Protein AF-A0A7J7PU98-F1 (afdb_monomer_lite)

Structure (mmCIF, N/CA/C/O backbone):
data_AF-A0A7J7PU98-F1
#
_entry.id   AF-A0A7J7PU98-F1
#
loop_
_atom_site.group_PDB
_atom_site.id
_atom_site.type_symbol
_atom_site.label_atom_id
_atom_site.label_alt_id
_atom_site.label_comp_id
_atom_site.label_asym_id
_atom_site.label_entity_id
_atom_site.label_seq_id
_atom_site.pdbx_PDB_ins_code
_atom_site.Cartn_x
_atom_site.Cartn_y
_atom_site.Cartn_z
_atom_site.occupancy
_atom_site.B_iso_or_equiv
_atom_site.auth_seq_id
_atom_site.auth_comp_id
_atom_site.auth_asym_id
_atom_site.auth_atom_id
_atom_site.pdbx_PDB_model_num
ATOM 1 N N . MET A 1 1 ? 13.826 46.642 -22.250 1.00 37.19 1 MET A N 1
ATOM 2 C CA . MET A 1 1 ? 13.255 46.535 -23.612 1.00 37.19 1 MET A CA 1
ATOM 3 C C . MET A 1 1 ? 12.948 47.940 -24.100 1.00 37.19 1 MET A C 1
ATOM 5 O O . MET A 1 1 ? 12.421 48.704 -23.299 1.00 37.19 1 MET A O 1
ATOM 9 N N . ARG A 1 2 ? 13.332 48.300 -25.335 1.00 39.41 2 ARG A N 1
ATOM 10 C CA . ARG A 1 2 ? 13.014 49.615 -25.910 1.00 39.41 2 ARG A CA 1
ATOM 11 C C . ARG A 1 2 ? 11.715 49.537 -26.705 1.00 39.41 2 ARG A C 1
ATOM 13 O O . ARG A 1 2 ? 11.635 48.722 -27.614 1.00 39.41 2 ARG A O 1
ATOM 20 N N . PHE A 1 3 ? 10.714 50.335 -26.338 1.00 51.19 3 PHE A N 1
ATOM 21 C CA . PHE A 1 3 ? 9.372 50.291 -26.934 1.00 51.19 3 PHE A CA 1
ATOM 22 C C . PHE A 1 3 ? 9.092 51.562 -27.741 1.00 51.19 3 PHE A C 1
ATOM 24 O O . PHE A 1 3 ? 9.290 52.656 -27.219 1.00 51.19 3 PHE A O 1
ATOM 31 N N . ALA A 1 4 ? 8.609 51.417 -28.979 1.00 52.16 4 ALA A N 1
ATOM 32 C CA . ALA A 1 4 ? 8.216 52.553 -29.821 1.00 52.16 4 ALA A CA 1
ATOM 33 C C . ALA A 1 4 ? 6.790 53.063 -29.531 1.00 52.16 4 ALA A C 1
ATOM 35 O O . ALA A 1 4 ? 6.499 54.252 -29.656 1.00 52.16 4 ALA A O 1
ATOM 36 N N . ALA A 1 5 ? 5.914 52.184 -29.038 1.00 56.97 5 ALA A N 1
ATOM 37 C CA . ALA A 1 5 ? 4.554 52.503 -28.613 1.00 56.97 5 ALA A CA 1
ATOM 38 C C . ALA A 1 5 ? 4.170 51.679 -27.372 1.00 56.97 5 ALA A C 1
ATOM 40 O O . ALA A 1 5 ? 4.697 50.586 -27.154 1.00 56.97 5 ALA A O 1
ATOM 41 N N . VAL A 1 6 ? 3.263 52.205 -26.542 1.00 58.75 6 VAL A N 1
ATOM 42 C CA . VAL A 1 6 ? 2.812 51.551 -25.301 1.00 58.75 6 VAL A CA 1
ATOM 43 C C . VAL A 1 6 ? 1.396 51.004 -25.489 1.00 58.75 6 VAL A C 1
ATOM 45 O O . VAL A 1 6 ? 0.488 51.746 -25.866 1.00 58.75 6 VAL A O 1
ATOM 48 N N . CYS A 1 7 ? 1.212 49.708 -25.220 1.00 60.56 7 CYS A N 1
ATOM 49 C CA . CYS A 1 7 ? -0.079 49.026 -25.334 1.00 60.56 7 CYS A CA 1
ATOM 50 C C . CYS A 1 7 ? -1.066 49.497 -24.250 1.00 60.56 7 CYS A C 1
ATOM 52 O O . CYS A 1 7 ? -0.700 49.606 -23.075 1.00 60.56 7 CYS A O 1
ATOM 54 N N . GLY A 1 8 ? -2.324 49.743 -24.634 1.00 62.56 8 GLY A N 1
ATOM 55 C CA . GLY A 1 8 ? -3.370 50.236 -23.730 1.00 62.56 8 GLY A CA 1
ATOM 56 C C . GLY A 1 8 ? -3.691 49.301 -22.553 1.00 62.56 8 GLY A C 1
ATOM 57 O O . GLY A 1 8 ? -4.068 49.771 -21.479 1.00 62.56 8 GLY A O 1
ATOM 58 N N . GLU A 1 9 ? -3.476 47.990 -22.704 1.00 64.25 9 GLU A N 1
ATOM 59 C CA . GLU A 1 9 ? -3.773 46.987 -21.667 1.00 64.25 9 GLU A CA 1
ATOM 60 C C . GLU A 1 9 ? -2.882 47.108 -20.423 1.00 64.25 9 GLU A C 1
ATOM 62 O O . GLU A 1 9 ? -3.306 46.767 -19.315 1.00 64.25 9 GLU A O 1
ATOM 67 N N . LEU A 1 10 ? -1.683 47.688 -20.562 1.00 61.16 10 LEU A N 1
ATOM 68 C CA . LEU A 1 10 ? -0.769 47.929 -19.439 1.00 61.16 10 LEU A CA 1
ATOM 69 C C . LEU A 1 10 ? -1.397 48.838 -18.368 1.00 61.16 10 LEU A C 1
ATOM 71 O O . LEU A 1 10 ? -1.080 48.740 -17.182 1.00 61.16 10 LEU A O 1
ATOM 75 N N . ALA A 1 11 ? -2.313 49.716 -18.784 1.00 60.53 11 ALA A N 1
ATOM 76 C CA . ALA A 1 11 ? -3.012 50.650 -17.914 1.00 60.53 11 ALA A CA 1
ATOM 77 C C . ALA A 1 11 ? -4.170 50.011 -17.119 1.00 60.53 11 ALA A C 1
ATOM 79 O O . ALA A 1 11 ? -4.763 50.665 -16.253 1.00 60.53 11 ALA A O 1
ATOM 80 N N . SER A 1 12 ? -4.495 48.751 -17.408 1.00 61.53 12 SER A N 1
ATOM 81 C CA . SER A 1 12 ? -5.555 47.970 -16.760 1.00 61.53 12 SER A CA 1
ATOM 82 C C . SER A 1 12 ? -5.004 46.950 -15.754 1.00 61.53 12 SER A C 1
ATOM 84 O O . SER A 1 12 ? -5.772 46.214 -15.138 1.00 61.53 12 SER A O 1
ATOM 86 N N . ALA A 1 13 ? -3.683 46.918 -15.546 1.00 59.12 13 ALA A N 1
AT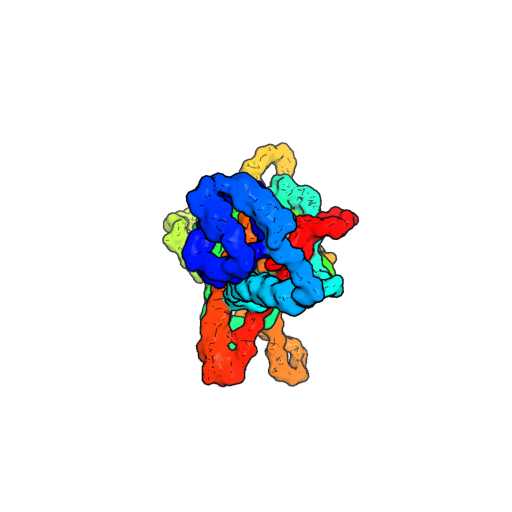OM 87 C CA . ALA A 1 13 ? -3.034 45.995 -14.622 1.00 59.12 13 ALA A CA 1
ATOM 88 C C . ALA A 1 13 ? -3.374 46.326 -13.146 1.00 59.12 13 ALA A C 1
ATOM 90 O O . ALA A 1 13 ? -3.059 47.420 -12.668 1.00 59.12 13 ALA A O 1
ATOM 91 N N . PRO A 1 14 ? -3.951 45.385 -12.371 1.00 50.66 14 PRO A N 1
ATOM 92 C CA . PRO A 1 14 ? -4.581 45.683 -11.079 1.00 50.66 14 PRO A CA 1
ATOM 93 C C . PRO A 1 14 ? -3.619 46.014 -9.920 1.00 50.66 14 PRO A C 1
ATOM 95 O O . PRO A 1 14 ? -4.082 46.372 -8.839 1.00 50.66 14 PRO A O 1
ATOM 98 N N . LYS A 1 15 ? -2.291 45.891 -10.089 1.00 57.97 15 LYS A N 1
ATOM 99 C CA . LYS A 1 15 ? -1.293 46.070 -9.004 1.00 57.97 15 LYS A CA 1
ATOM 100 C C . LYS A 1 15 ? -0.024 46.840 -9.418 1.00 57.97 15 LYS A C 1
ATOM 102 O O . LYS A 1 15 ? 1.032 46.655 -8.814 1.00 57.97 15 LYS A O 1
ATOM 107 N N . LEU A 1 16 ? -0.098 47.690 -10.445 1.00 53.53 16 LEU A N 1
ATOM 108 C CA . LEU A 1 16 ? 1.069 48.402 -10.982 1.00 53.53 16 LEU A CA 1
ATOM 109 C C . LEU A 1 16 ? 1.528 49.543 -10.043 1.00 53.53 16 LEU A C 1
ATOM 111 O O . LEU A 1 16 ? 0.803 50.515 -9.848 1.00 53.53 16 LEU A O 1
ATOM 115 N N . LYS A 1 17 ? 2.729 49.425 -9.452 1.00 56.66 17 LYS A N 1
ATOM 116 C CA . LYS A 1 17 ? 3.266 50.380 -8.451 1.00 56.66 17 LYS A CA 1
ATOM 117 C C . LYS A 1 17 ? 4.254 51.407 -9.016 1.00 56.66 17 LYS A C 1
ATOM 119 O O . LYS A 1 17 ? 4.365 52.502 -8.475 1.00 56.66 17 LYS A O 1
ATOM 124 N N . SER A 1 18 ? 4.960 51.075 -10.091 1.00 59.19 18 SER A N 1
ATOM 125 C CA . SER A 1 18 ? 5.879 51.966 -10.805 1.00 59.19 18 SER A CA 1
ATOM 126 C C . SER A 1 18 ? 5.974 51.530 -12.267 1.00 59.19 18 SER A C 1
ATOM 128 O O . SER A 1 18 ? 5.696 50.377 -12.596 1.00 59.19 18 SER A O 1
ATOM 130 N N . LEU A 1 19 ? 6.315 52.463 -13.156 1.00 64.31 19 LEU A N 1
ATOM 131 C CA . LEU A 1 19 ? 6.405 52.219 -14.592 1.00 64.31 19 LEU A CA 1
ATOM 132 C C . LEU A 1 19 ? 7.554 53.061 -15.158 1.00 64.31 19 LEU A C 1
ATOM 134 O O . LEU A 1 19 ? 7.459 54.284 -15.194 1.00 64.31 19 LEU A O 1
ATOM 138 N N . GLN A 1 20 ? 8.654 52.412 -15.546 1.00 63.22 20 GLN A N 1
ATOM 139 C CA . GLN A 1 20 ? 9.860 53.071 -16.056 1.00 63.22 20 GLN A CA 1
ATOM 140 C C . GLN A 1 20 ? 9.916 52.939 -17.575 1.00 63.22 20 GLN A C 1
ATOM 142 O O . GLN A 1 20 ? 10.148 51.860 -18.113 1.00 63.22 20 GLN A O 1
ATOM 147 N N . LEU A 1 21 ? 9.670 54.051 -18.258 1.00 65.94 21 LEU A N 1
ATOM 148 C CA . LEU A 1 21 ? 9.584 54.111 -19.718 1.00 65.94 21 LEU A CA 1
ATOM 149 C C . LEU A 1 21 ? 10.553 55.140 -20.322 1.00 65.94 21 LEU A C 1
ATOM 151 O O . LEU A 1 21 ? 10.534 55.361 -21.531 1.00 65.94 21 LEU A O 1
ATOM 155 N N . GLU A 1 22 ? 11.388 55.764 -19.492 1.00 61.31 22 GLU A N 1
ATOM 156 C CA . GLU A 1 22 ? 12.388 56.751 -19.897 1.00 61.31 22 GLU A CA 1
ATOM 157 C C . GLU A 1 22 ? 13.475 56.121 -20.785 1.00 61.31 22 GLU A C 1
ATOM 159 O O . GLU A 1 22 ? 13.852 54.964 -20.607 1.00 61.31 22 GLU A O 1
ATOM 164 N N . GLY A 1 23 ? 13.976 56.880 -21.766 1.00 57.62 23 GLY A N 1
ATOM 165 C CA . GLY A 1 23 ? 15.007 56.411 -22.704 1.00 57.62 23 GLY A CA 1
ATOM 166 C C . GLY A 1 23 ? 14.493 55.569 -23.882 1.00 57.62 23 GLY A C 1
ATOM 167 O O . GLY A 1 23 ? 15.301 55.021 -24.633 1.00 57.62 23 GLY A O 1
ATOM 168 N N . ASN A 1 24 ? 13.171 55.478 -24.064 1.00 62.62 24 ASN A N 1
ATOM 169 C CA . ASN A 1 24 ? 12.542 54.777 -25.184 1.00 62.62 24 ASN A CA 1
ATOM 170 C C . ASN A 1 24 ? 12.153 55.741 -26.326 1.00 62.62 24 ASN A C 1
ATOM 172 O O . ASN A 1 24 ? 11.656 56.837 -26.048 1.00 62.62 24 ASN A O 1
ATOM 176 N N . PRO A 1 25 ? 12.368 55.363 -27.601 1.00 57.34 25 PRO A N 1
ATOM 177 C CA . PRO A 1 25 ? 12.042 56.205 -28.749 1.00 57.34 25 PRO A CA 1
ATOM 178 C C . PRO A 1 25 ? 10.551 56.088 -29.092 1.00 57.34 25 PRO A C 1
ATOM 180 O O . PRO A 1 25 ? 10.172 55.203 -29.846 1.00 57.34 25 PRO A O 1
ATOM 183 N N . PHE A 1 26 ? 9.703 56.946 -28.521 1.00 70.19 26 PHE A N 1
ATOM 184 C CA . PHE A 1 26 ? 8.256 56.897 -28.762 1.00 70.19 26 PHE A CA 1
ATOM 185 C C . PHE A 1 26 ? 7.836 57.584 -30.063 1.00 70.19 26 PHE A C 1
ATOM 187 O O . PHE A 1 26 ? 8.257 58.712 -30.327 1.00 70.19 26 PHE A O 1
ATOM 194 N N . ASP A 1 27 ? 6.912 56.959 -30.794 1.00 65.75 27 ASP A N 1
ATOM 195 C CA . ASP A 1 27 ? 6.248 57.578 -31.950 1.00 65.75 27 ASP A CA 1
ATOM 196 C C . ASP A 1 27 ? 5.324 58.733 -31.517 1.00 65.75 27 ASP A C 1
ATOM 198 O O . ASP A 1 27 ? 5.193 59.752 -32.205 1.00 65.75 27 ASP A O 1
ATOM 202 N N . ASP A 1 28 ? 4.730 58.623 -30.319 1.00 73.00 28 ASP A N 1
ATOM 203 C CA . ASP A 1 28 ? 4.015 59.726 -29.674 1.00 73.00 28 ASP A CA 1
ATOM 204 C C . ASP A 1 28 ? 5.008 60.767 -29.138 1.00 73.00 28 ASP A C 1
ATOM 206 O O . ASP A 1 28 ? 5.578 60.639 -28.050 1.00 73.00 28 ASP A O 1
ATOM 210 N N . LYS A 1 29 ? 5.146 61.864 -29.887 1.00 73.44 29 LYS A N 1
ATOM 211 C CA . LYS A 1 29 ? 6.016 63.005 -29.560 1.00 73.44 29 LYS A CA 1
ATOM 212 C C . LYS A 1 29 ? 5.725 63.646 -28.196 1.00 73.44 29 LYS A C 1
ATOM 214 O O . LYS A 1 29 ? 6.590 64.344 -27.667 1.00 73.44 29 LYS A O 1
ATOM 219 N N . LYS A 1 30 ? 4.532 63.456 -27.613 1.00 72.50 30 LYS A N 1
ATOM 220 C CA . LYS A 1 30 ? 4.175 64.001 -26.288 1.00 72.50 30 LYS A CA 1
ATOM 221 C C . LYS A 1 30 ? 4.581 63.079 -25.140 1.00 72.50 30 LYS A C 1
ATOM 223 O O . LYS A 1 30 ? 4.748 63.556 -24.017 1.00 72.50 30 LYS A O 1
ATOM 228 N N . MET A 1 31 ? 4.795 61.795 -25.406 1.00 72.38 31 MET A N 1
ATOM 229 C CA . MET A 1 31 ? 5.055 60.796 -24.375 1.00 72.38 31 MET A CA 1
ATOM 230 C C . MET A 1 31 ? 6.379 61.004 -23.609 1.00 72.38 31 MET A C 1
ATOM 232 O O . MET A 1 31 ? 6.363 60.930 -22.379 1.00 72.38 31 MET A O 1
ATOM 236 N N . PRO A 1 32 ? 7.502 61.401 -24.243 1.00 73.31 32 PRO A N 1
ATOM 237 C CA . PRO A 1 32 ? 8.725 61.753 -23.514 1.00 73.31 32 PRO A CA 1
ATOM 238 C C . PRO A 1 32 ? 8.527 62.900 -22.511 1.00 73.31 32 PRO A C 1
ATOM 240 O O . PRO A 1 32 ? 9.165 62.928 -21.459 1.00 73.31 32 PRO A O 1
ATOM 243 N N . LYS A 1 33 ? 7.618 63.840 -22.809 1.00 75.06 33 LYS A N 1
ATOM 244 C CA . LYS A 1 33 ? 7.309 64.976 -21.933 1.00 75.06 33 LYS A CA 1
ATOM 245 C C . LYS A 1 33 ? 6.463 64.547 -20.730 1.00 75.06 33 LYS A C 1
ATOM 247 O O . LYS A 1 33 ? 6.794 64.903 -19.605 1.00 75.06 33 LYS A O 1
ATOM 252 N N . VAL A 1 34 ? 5.447 63.710 -20.957 1.00 75.81 34 VAL A N 1
ATOM 253 C CA . VAL A 1 34 ? 4.592 63.136 -19.897 1.00 75.81 34 VAL A CA 1
ATOM 254 C C . VAL A 1 34 ? 5.399 62.244 -18.944 1.00 75.81 34 VAL A C 1
ATOM 256 O O . VAL A 1 34 ? 5.140 62.234 -17.741 1.00 75.81 34 VAL A O 1
ATOM 259 N N . LEU A 1 35 ? 6.411 61.536 -19.457 1.00 72.75 35 LEU A N 1
ATOM 260 C CA . LEU A 1 35 ? 7.333 60.743 -18.640 1.00 72.75 35 LEU A CA 1
ATOM 261 C C . LEU A 1 35 ? 8.251 61.611 -17.778 1.00 72.75 35 LEU A C 1
ATOM 263 O O . LEU A 1 35 ? 8.384 61.341 -16.589 1.00 72.75 35 LEU A O 1
ATOM 267 N N . LYS A 1 36 ? 8.802 62.696 -18.337 1.00 70.62 36 LYS A N 1
ATOM 268 C CA . LYS A 1 36 ? 9.673 63.631 -17.607 1.00 70.62 36 LYS A CA 1
ATOM 269 C C . LYS A 1 36 ? 8.950 64.373 -16.471 1.00 70.62 36 LYS A C 1
ATOM 271 O O . LYS A 1 36 ? 9.578 64.763 -15.494 1.00 70.62 36 LYS A O 1
ATOM 276 N N . GLU A 1 37 ? 7.634 64.558 -16.582 1.00 70.38 37 GLU A N 1
ATOM 277 C CA . GLU A 1 37 ? 6.785 65.167 -15.543 1.00 70.38 37 GLU A CA 1
ATOM 278 C C . GLU A 1 37 ? 6.373 64.172 -14.423 1.00 70.38 37 GLU A C 1
ATOM 280 O O . GLU A 1 37 ? 5.840 64.578 -13.387 1.00 70.38 37 GLU A O 1
ATOM 285 N N . GLY A 1 38 ? 6.662 62.872 -14.584 1.00 59.34 38 GLY A N 1
ATOM 286 C CA . GLY A 1 38 ? 6.949 61.933 -13.487 1.00 59.34 38 GLY A CA 1
ATOM 287 C C . GLY A 1 38 ? 5.799 61.398 -12.617 1.00 59.34 38 GLY A C 1
ATOM 288 O O . GLY A 1 38 ? 6.068 60.702 -11.638 1.00 59.34 38 GLY A O 1
ATOM 289 N N . ARG A 1 39 ? 4.515 61.658 -12.912 1.00 72.88 39 ARG A N 1
ATOM 290 C CA . ARG A 1 39 ? 3.391 61.134 -12.091 1.00 72.88 39 ARG A CA 1
ATOM 291 C C . ARG A 1 39 ? 2.667 59.956 -12.749 1.00 72.88 39 ARG A C 1
ATOM 293 O O . ARG A 1 39 ? 1.955 60.120 -13.737 1.00 72.88 39 ARG A O 1
ATOM 300 N N . LEU A 1 40 ? 2.751 58.779 -12.118 1.00 70.94 40 LEU A N 1
ATOM 301 C CA . LEU A 1 40 ? 2.213 57.497 -12.607 1.00 70.94 40 LEU A CA 1
ATOM 302 C C . LEU A 1 40 ? 0.732 57.547 -13.029 1.00 70.94 40 LEU A C 1
ATOM 304 O O . LEU A 1 40 ? 0.367 56.981 -14.055 1.00 70.94 40 LEU A O 1
ATOM 308 N N . LYS A 1 41 ? -0.126 58.265 -12.289 1.00 74.50 41 LYS A N 1
ATOM 309 C CA . LYS A 1 41 ? -1.556 58.409 -12.634 1.00 74.50 41 LYS A CA 1
ATOM 310 C C . LYS A 1 41 ? -1.772 59.116 -13.978 1.00 74.50 41 LYS A C 1
ATOM 312 O O . LYS A 1 41 ? -2.656 58.721 -14.739 1.00 74.50 41 LYS A O 1
ATOM 317 N N . ASN A 1 42 ? -0.949 60.117 -14.291 1.00 77.12 42 ASN A N 1
ATOM 318 C CA . ASN A 1 42 ? -1.051 60.878 -15.537 1.00 77.12 42 ASN A CA 1
ATOM 319 C C . ASN A 1 42 ? -0.549 60.040 -16.715 1.00 77.12 42 ASN A C 1
ATOM 321 O O . ASN A 1 42 ? -1.182 60.020 -17.766 1.00 77.12 42 ASN A O 1
ATOM 325 N N . ILE A 1 43 ? 0.521 59.271 -16.496 1.00 73.56 43 ILE A N 1
ATOM 326 C CA . ILE A 1 43 ? 1.075 58.334 -17.478 1.00 73.56 43 ILE A CA 1
ATOM 327 C C . ILE A 1 43 ? 0.044 57.249 -17.832 1.00 73.56 43 ILE A C 1
ATOM 329 O O . ILE A 1 43 ? -0.248 57.040 -19.005 1.00 73.56 43 ILE A O 1
ATOM 333 N N . ILE A 1 44 ? -0.586 56.621 -16.832 1.00 72.00 44 ILE A N 1
ATOM 334 C CA . ILE A 1 44 ? -1.636 55.605 -17.034 1.00 72.00 44 ILE A CA 1
ATOM 335 C C . ILE A 1 44 ? -2.843 56.193 -17.781 1.00 72.00 44 ILE A C 1
ATOM 337 O O . ILE A 1 44 ? -3.384 55.555 -18.680 1.00 72.00 44 ILE A O 1
ATOM 341 N N . THR A 1 45 ? -3.257 57.417 -17.441 1.00 77.75 45 THR A N 1
ATOM 342 C CA . THR A 1 45 ? -4.390 58.088 -18.104 1.00 77.75 45 THR A CA 1
ATOM 343 C C . THR A 1 45 ? -4.081 58.414 -19.567 1.00 77.75 45 THR A C 1
ATOM 345 O O . THR A 1 45 ? -4.929 58.203 -20.433 1.00 77.75 45 THR A O 1
ATOM 348 N N . HIS A 1 46 ? -2.858 58.867 -19.864 1.00 75.44 46 HIS A N 1
ATOM 349 C CA . HIS A 1 46 ? -2.405 59.129 -21.234 1.00 75.44 46 HIS A CA 1
ATOM 350 C C . HIS A 1 46 ? -2.348 57.836 -22.063 1.00 75.44 46 HIS A C 1
ATOM 352 O O . HIS A 1 46 ? -2.861 57.810 -23.179 1.00 75.44 46 HIS A O 1
ATOM 358 N N . ILE A 1 47 ? -1.847 56.735 -21.483 1.00 73.31 47 ILE A N 1
ATOM 359 C CA . ILE A 1 47 ? -1.798 55.408 -22.127 1.00 73.31 47 ILE A CA 1
ATOM 360 C C . ILE A 1 47 ? -3.206 54.854 -22.405 1.00 73.31 47 ILE A C 1
ATOM 362 O O . ILE A 1 47 ? -3.425 54.279 -23.464 1.00 73.31 47 ILE A O 1
ATOM 366 N N . LYS A 1 48 ? -4.198 55.066 -21.528 1.00 73.56 48 LYS A N 1
ATOM 367 C CA . LYS A 1 48 ? -5.589 54.637 -21.805 1.00 73.56 48 LYS A CA 1
ATOM 368 C C . LYS A 1 48 ? -6.228 55.375 -22.975 1.00 73.56 48 LYS A C 1
ATOM 370 O O . LYS A 1 48 ? -7.100 54.824 -23.637 1.00 73.56 48 LYS A O 1
ATOM 375 N N . LYS A 1 49 ? -5.845 56.635 -23.182 1.00 74.81 49 LYS A N 1
ATOM 376 C CA . LYS A 1 49 ? -6.475 57.514 -24.171 1.00 74.81 49 LYS A CA 1
ATOM 377 C C . LYS A 1 49 ? -5.786 57.470 -25.535 1.00 74.81 49 LYS A C 1
ATOM 379 O O . LYS A 1 49 ? -6.451 57.651 -26.549 1.00 74.81 49 LYS A O 1
ATOM 384 N N . HIS A 1 50 ? -4.471 57.263 -25.548 1.00 73.31 50 HIS A N 1
ATOM 385 C CA . HIS A 1 50 ? -3.635 57.356 -26.747 1.00 73.31 50 HIS A CA 1
ATOM 386 C C . HIS A 1 50 ? -2.749 56.124 -26.983 1.00 73.31 50 HIS A C 1
ATOM 388 O O . HIS A 1 50 ? -2.019 56.088 -27.970 1.00 73.31 50 HIS A O 1
ATOM 394 N N . GLY A 1 51 ? -2.794 55.123 -26.097 1.00 64.25 51 GLY A N 1
ATOM 395 C CA . GLY A 1 51 ? -2.108 53.848 -26.292 1.00 64.25 51 GLY A CA 1
ATOM 396 C C . GLY A 1 51 ? -2.677 53.085 -27.482 1.00 64.25 51 GLY A C 1
ATOM 397 O O . GLY A 1 51 ? -3.846 53.246 -27.839 1.00 64.25 51 GLY A O 1
ATOM 398 N N . ALA A 1 52 ? -1.836 52.264 -28.105 1.00 61.25 52 ALA A N 1
ATOM 399 C CA . ALA A 1 52 ? -2.245 51.501 -29.274 1.00 61.25 52 ALA A CA 1
ATOM 400 C C . ALA A 1 52 ? -3.430 50.576 -28.917 1.00 61.25 52 ALA A C 1
ATOM 402 O O . ALA A 1 52 ? -3.390 49.933 -27.857 1.00 61.25 52 ALA A O 1
ATOM 403 N N . PRO A 1 53 ? -4.483 50.516 -29.759 1.00 54.84 53 PRO A N 1
ATOM 404 C CA . PRO A 1 53 ? -5.555 49.546 -29.582 1.00 54.84 53 PRO A CA 1
ATOM 405 C C . PRO A 1 53 ? -4.985 48.123 -29.689 1.00 54.84 53 PRO A C 1
ATOM 407 O O . PRO A 1 53 ? -4.008 47.921 -30.415 1.00 54.84 53 PRO A O 1
ATOM 410 N N . PRO A 1 54 ? -5.574 47.136 -28.991 1.00 50.16 54 PRO A N 1
ATOM 411 C CA . PRO A 1 54 ? -5.141 45.752 -29.121 1.00 50.16 54 PRO A CA 1
ATOM 412 C C . PRO A 1 54 ? -5.299 45.318 -30.584 1.00 50.16 54 PRO A C 1
ATOM 414 O O . PRO A 1 54 ? -6.373 45.470 -31.176 1.00 50.16 54 PRO A O 1
ATOM 417 N N . SER A 1 55 ? -4.212 44.839 -31.189 1.00 49.06 55 SER A N 1
ATOM 418 C CA . SER A 1 55 ? -4.215 44.357 -32.567 1.00 49.06 55 SER A CA 1
ATOM 419 C C . SER A 1 55 ? -5.102 43.119 -32.681 1.00 49.06 55 SER A C 1
ATOM 421 O O . SER A 1 55 ? -4.964 42.154 -31.932 1.00 49.06 55 SER A O 1
ATOM 423 N N . LYS A 1 56 ? -6.042 43.157 -33.629 1.00 52.53 56 LYS A N 1
ATOM 424 C CA . LYS A 1 56 ? -6.895 42.027 -34.009 1.00 52.53 56 LYS A CA 1
ATOM 425 C C . LYS A 1 56 ? -6.159 41.144 -35.017 1.00 52.53 56 LYS A C 1
ATOM 427 O O . LYS A 1 56 ? -6.455 41.211 -36.196 1.00 52.53 56 LYS A O 1
ATOM 432 N N . GLU A 1 57 ? -5.191 40.376 -34.539 1.00 43.34 57 GLU A N 1
ATOM 433 C CA . GLU A 1 57 ? -4.486 39.272 -35.214 1.00 43.34 57 GLU A CA 1
ATOM 434 C C . GLU A 1 57 ? -3.547 38.679 -34.145 1.00 43.34 57 GLU A C 1
ATOM 436 O O . GLU A 1 57 ? -2.827 39.443 -33.516 1.00 43.34 57 GLU A O 1
ATOM 441 N N . SER A 1 58 ? -3.486 37.382 -33.827 1.00 40.44 58 SER A N 1
ATOM 442 C CA . SER A 1 58 ? -4.320 36.207 -34.123 1.00 40.44 58 SER A CA 1
ATOM 443 C C . SER A 1 58 ? -4.088 35.179 -32.995 1.00 40.44 58 SER A C 1
ATOM 445 O O . SER A 1 58 ? -3.160 35.317 -32.195 1.00 40.44 58 SER A O 1
ATOM 447 N N . GLU A 1 59 ? -4.885 34.117 -32.943 1.00 40.88 59 GLU A N 1
ATOM 448 C CA . GLU A 1 59 ? -4.726 32.956 -32.050 1.00 40.88 59 GLU A CA 1
ATOM 449 C C . GLU A 1 59 ? -3.286 32.393 -31.952 1.00 40.88 59 GLU A C 1
ATOM 451 O O . GLU A 1 59 ? -2.982 31.688 -30.995 1.00 40.88 59 GLU A O 1
ATOM 456 N N . ALA A 1 60 ? -2.371 32.729 -32.869 1.00 38.97 60 ALA A N 1
ATOM 457 C CA . ALA A 1 60 ? -0.969 32.311 -32.862 1.00 38.97 60 ALA A CA 1
ATOM 458 C C . ALA A 1 60 ? -0.114 32.893 -31.711 1.00 38.97 60 ALA A C 1
ATOM 460 O O . ALA A 1 60 ? 0.784 32.213 -31.217 1.00 38.97 60 ALA A O 1
ATOM 461 N N . GLU A 1 61 ? -0.379 34.108 -31.221 1.00 41.34 61 GLU A N 1
ATOM 462 C CA . GLU A 1 61 ? 0.354 34.654 -30.058 1.00 41.34 61 GLU A CA 1
ATOM 463 C C . GLU A 1 61 ? -0.195 34.113 -28.732 1.00 41.34 61 GLU A C 1
ATOM 465 O O . GLU A 1 61 ? 0.559 33.860 -27.788 1.00 41.34 61 GLU A O 1
ATOM 470 N N . VAL A 1 62 ? -1.496 33.810 -28.695 1.00 46.88 62 VAL A N 1
ATOM 471 C CA . VAL A 1 62 ? -2.098 32.978 -27.645 1.00 46.88 62 VAL A CA 1
ATOM 472 C C . VAL A 1 62 ? -1.556 31.547 -27.734 1.00 46.88 62 VAL A C 1
ATOM 474 O O . VAL A 1 62 ? -1.298 30.948 -26.697 1.00 46.88 62 VAL A O 1
ATOM 477 N N . ALA A 1 63 ? -1.256 31.026 -28.929 1.00 46.22 63 ALA A N 1
ATOM 478 C CA . ALA A 1 63 ? -0.558 29.755 -29.120 1.00 46.22 63 ALA A CA 1
ATOM 479 C C . ALA A 1 63 ? 0.917 29.815 -28.680 1.00 46.22 63 ALA A C 1
ATOM 481 O O . ALA A 1 63 ? 1.433 28.828 -28.167 1.00 46.22 63 ALA A O 1
ATOM 482 N N . ALA A 1 64 ? 1.591 30.966 -28.769 1.00 45.50 64 ALA A N 1
ATOM 483 C CA . ALA A 1 64 ? 2.914 31.178 -28.174 1.00 45.50 64 ALA A CA 1
ATOM 484 C C . ALA A 1 64 ? 2.845 31.262 -26.636 1.00 45.50 64 ALA A C 1
ATOM 486 O O . ALA A 1 64 ? 3.720 30.742 -25.942 1.00 45.50 64 ALA A O 1
ATOM 487 N N . ALA A 1 65 ? 1.773 31.833 -26.079 1.00 43.75 65 ALA A N 1
ATOM 488 C CA . ALA A 1 65 ? 1.487 31.781 -24.646 1.00 43.75 65 ALA A CA 1
ATOM 489 C C . ALA A 1 65 ? 1.079 30.367 -24.178 1.00 43.75 65 ALA A C 1
ATOM 491 O O . ALA A 1 65 ? 1.522 29.942 -23.113 1.00 43.75 65 ALA A O 1
ATOM 492 N N . MET A 1 66 ? 0.339 29.592 -24.985 1.00 43.25 66 MET A N 1
ATOM 493 C CA . MET A 1 66 ? 0.089 28.159 -24.775 1.00 43.25 66 MET A CA 1
ATOM 494 C C . MET A 1 66 ? 1.352 27.324 -24.972 1.00 43.25 66 MET A C 1
ATOM 496 O O . MET A 1 66 ? 1.499 26.323 -24.292 1.00 43.25 66 MET A O 1
ATOM 500 N N . SER A 1 67 ? 2.293 27.742 -25.819 1.00 49.75 67 SER A N 1
ATOM 501 C CA . SER A 1 67 ? 3.622 27.138 -25.954 1.00 49.75 67 SER A CA 1
ATOM 502 C C . SER A 1 67 ? 4.492 27.452 -24.735 1.00 49.75 67 SER A C 1
ATOM 504 O O . SER A 1 67 ? 5.225 26.599 -24.259 1.00 49.75 67 SER A O 1
ATOM 506 N N . LYS A 1 68 ? 4.330 28.628 -24.120 1.00 38.47 68 LYS A N 1
ATOM 507 C CA . LYS A 1 68 ? 4.951 28.977 -22.833 1.00 38.47 68 LYS A CA 1
ATOM 508 C C . LYS A 1 68 ? 4.283 28.268 -21.648 1.00 38.47 68 LYS A C 1
ATOM 510 O O . LYS A 1 68 ? 4.972 27.935 -20.691 1.00 38.47 68 LYS A O 1
ATOM 515 N N . LEU A 1 69 ? 2.983 27.969 -21.733 1.00 43.31 69 LEU A N 1
ATOM 516 C CA . LEU A 1 69 ? 2.274 27.046 -20.840 1.00 43.31 69 LEU A CA 1
ATOM 517 C C . LEU A 1 69 ? 2.667 25.586 -21.118 1.00 43.31 69 LEU A C 1
ATOM 519 O O . LEU A 1 69 ? 2.746 24.814 -20.180 1.00 43.31 69 LEU A O 1
ATOM 523 N N . ALA A 1 70 ? 2.998 25.221 -22.358 1.00 39.84 70 ALA A N 1
ATOM 524 C CA . ALA A 1 70 ? 3.567 23.930 -22.739 1.00 39.84 70 ALA A CA 1
ATOM 525 C C . ALA A 1 70 ? 5.031 23.805 -22.290 1.00 39.84 70 ALA A C 1
ATOM 527 O O . ALA A 1 70 ? 5.468 22.711 -21.969 1.00 39.84 70 ALA A O 1
ATOM 528 N N . LEU A 1 71 ? 5.763 24.917 -22.168 1.00 42.12 71 LEU A N 1
ATOM 529 C CA . LEU A 1 71 ? 7.095 25.011 -21.563 1.00 42.12 71 LEU A CA 1
ATOM 530 C C . LEU A 1 71 ? 7.020 25.021 -20.028 1.00 42.12 71 LEU A C 1
ATOM 532 O O . LEU A 1 71 ? 7.884 24.472 -19.357 1.00 42.12 71 LEU A O 1
ATOM 536 N N . ALA A 1 72 ? 5.965 25.607 -19.459 1.00 36.25 72 ALA A N 1
ATOM 537 C CA . ALA A 1 72 ? 5.664 25.529 -18.032 1.00 36.25 72 ALA A CA 1
ATOM 538 C C . ALA A 1 72 ? 5.055 24.167 -17.638 1.00 36.25 72 ALA A C 1
ATOM 540 O O . ALA A 1 72 ? 5.221 23.758 -16.499 1.00 36.25 72 ALA A O 1
ATOM 541 N N . ALA A 1 73 ? 4.431 23.442 -18.577 1.00 38.72 73 ALA A N 1
ATOM 542 C CA . ALA A 1 73 ? 4.048 22.028 -18.505 1.00 38.72 73 ALA A CA 1
ATOM 543 C C . ALA A 1 73 ? 5.231 21.095 -18.828 1.00 38.72 73 ALA A C 1
ATOM 545 O O . ALA A 1 73 ? 5.307 20.006 -18.277 1.00 38.72 73 ALA A O 1
ATOM 546 N N . ALA A 1 74 ? 6.219 21.542 -19.609 1.00 37.03 74 ALA A N 1
ATOM 547 C CA . ALA A 1 74 ? 7.546 20.923 -19.661 1.00 37.03 74 ALA A CA 1
ATOM 548 C C . ALA A 1 74 ? 8.308 21.133 -18.334 1.00 37.03 74 ALA A C 1
ATOM 550 O O . ALA A 1 74 ? 9.133 20.307 -17.954 1.00 37.03 74 ALA A O 1
ATOM 551 N N . ALA A 1 75 ? 7.973 22.204 -17.600 1.00 34.75 75 ALA A N 1
ATOM 552 C CA . ALA A 1 75 ? 8.402 22.505 -16.234 1.00 34.75 75 ALA A CA 1
ATOM 553 C C . ALA A 1 75 ? 7.393 22.070 -15.148 1.00 34.75 75 ALA A C 1
ATOM 555 O O . ALA A 1 75 ? 7.675 22.253 -13.961 1.00 34.75 75 ALA A O 1
ATOM 556 N N . ALA A 1 76 ? 6.313 21.359 -15.513 1.00 44.72 76 ALA A N 1
ATOM 557 C CA . ALA A 1 76 ? 5.659 20.369 -14.655 1.00 44.72 76 ALA A CA 1
ATOM 558 C C . ALA A 1 76 ? 6.575 19.132 -14.565 1.00 44.72 76 ALA A C 1
ATOM 560 O O . ALA A 1 76 ? 6.168 18.019 -14.879 1.00 44.72 76 ALA A O 1
ATOM 561 N N . ALA A 1 77 ? 7.829 19.437 -14.194 1.00 42.44 77 ALA A N 1
ATOM 562 C CA . ALA A 1 77 ? 8.974 18.638 -13.805 1.00 42.44 77 ALA A CA 1
ATOM 563 C C . ALA A 1 77 ? 9.003 17.254 -14.436 1.00 42.44 77 ALA A C 1
ATOM 565 O O . ALA A 1 77 ? 8.231 16.414 -14.000 1.00 42.44 77 ALA A O 1
ATOM 566 N N . ALA A 1 78 ? 9.896 17.029 -15.412 1.00 54.91 78 ALA A N 1
ATOM 567 C CA . ALA A 1 78 ? 10.128 15.745 -16.075 1.00 54.91 78 ALA A CA 1
ATOM 568 C C . ALA A 1 78 ? 10.074 14.590 -15.067 1.00 54.91 78 ALA A C 1
ATOM 570 O O . ALA A 1 78 ? 11.067 14.265 -14.414 1.00 54.91 78 ALA A O 1
ATOM 571 N N . ARG A 1 79 ? 8.869 14.035 -14.895 1.00 63.03 79 ARG A N 1
ATOM 572 C CA . ARG A 1 79 ? 8.623 12.940 -13.976 1.00 63.03 79 ARG A CA 1
ATOM 573 C C . ARG A 1 79 ? 9.526 11.828 -14.448 1.00 63.03 79 ARG A C 1
ATOM 575 O O . ARG A 1 79 ? 9.665 11.598 -15.651 1.00 63.03 79 ARG A O 1
ATOM 582 N N . SER A 1 80 ? 10.112 11.113 -13.506 1.00 78.56 80 SER A N 1
ATOM 583 C CA . SER A 1 80 ? 11.023 10.015 -13.849 1.00 78.56 80 SER A CA 1
ATOM 584 C C . SER A 1 80 ? 10.271 8.796 -14.421 1.00 78.56 80 SER A C 1
ATOM 586 O O . SER A 1 80 ? 10.822 7.713 -14.572 1.00 78.56 80 SER A O 1
ATOM 588 N N . TYR A 1 81 ? 8.983 8.978 -14.713 1.00 79.88 81 TYR A N 1
ATOM 589 C CA . TYR A 1 81 ? 8.050 8.065 -15.342 1.00 79.88 81 TYR A CA 1
ATOM 590 C C . TYR A 1 81 ? 7.075 8.867 -16.211 1.00 79.88 81 TYR A C 1
ATOM 592 O O . TYR A 1 81 ? 6.791 10.041 -15.960 1.00 79.88 81 TYR A O 1
ATOM 600 N N . LYS A 1 82 ? 6.490 8.216 -17.215 1.00 82.06 82 LYS A N 1
ATOM 601 C CA . LYS A 1 82 ? 5.470 8.833 -18.066 1.00 82.06 82 LYS A CA 1
ATOM 602 C C . LYS A 1 82 ? 4.082 8.611 -17.473 1.00 82.06 82 LYS A C 1
ATOM 604 O O . LYS A 1 82 ? 3.686 7.476 -17.222 1.00 82.06 82 LYS A O 1
ATOM 609 N N . LEU A 1 83 ? 3.305 9.677 -17.293 1.00 75.62 83 LEU A N 1
ATOM 610 C CA . LEU A 1 83 ? 1.891 9.522 -16.954 1.00 75.62 83 LEU A CA 1
ATOM 611 C C . LEU A 1 83 ? 1.086 9.008 -18.148 1.00 75.62 83 LEU A C 1
ATOM 613 O O . LEU A 1 83 ? 1.160 9.567 -19.244 1.00 75.62 83 LEU A O 1
ATOM 617 N N . ARG A 1 84 ? 0.267 7.982 -17.908 1.00 72.12 84 ARG A N 1
ATOM 618 C CA . ARG A 1 84 ? -0.845 7.626 -18.785 1.00 72.12 84 ARG A CA 1
ATOM 619 C C . ARG A 1 84 ? -2.072 8.457 -18.401 1.00 72.12 84 ARG A C 1
ATOM 621 O O . ARG A 1 84 ? -2.323 8.653 -17.211 1.00 72.12 84 ARG A O 1
ATOM 628 N N . PRO A 1 85 ? -2.849 8.945 -19.379 1.00 63.22 85 PRO A N 1
ATOM 629 C CA . PRO A 1 85 ? -4.166 9.502 -19.101 1.00 63.22 85 PRO A CA 1
ATOM 630 C C . PRO A 1 85 ? -5.041 8.479 -18.367 1.00 63.22 85 PRO A C 1
ATOM 632 O O . PRO A 1 85 ? -4.890 7.278 -18.585 1.00 63.22 85 PRO A O 1
ATOM 635 N N . VAL A 1 86 ? -5.991 8.949 -17.549 1.00 58.62 86 VAL A N 1
ATOM 636 C CA . VAL A 1 86 ? -7.101 8.090 -17.109 1.00 58.62 86 VAL A CA 1
ATOM 637 C C . VAL A 1 86 ? -7.809 7.613 -18.382 1.00 58.62 86 VAL A C 1
ATOM 639 O O . VAL A 1 86 ? -8.402 8.430 -19.092 1.00 58.62 86 VAL A O 1
ATOM 642 N N . GLU A 1 87 ? -7.747 6.323 -18.705 1.00 56.41 87 GLU A N 1
ATOM 643 C CA . GLU A 1 87 ? -8.600 5.785 -19.765 1.00 56.41 87 GLU A CA 1
ATOM 644 C C . GLU A 1 87 ? -10.054 5.910 -19.294 1.00 56.41 87 GLU A C 1
ATOM 646 O O . GLU A 1 87 ? -10.375 5.551 -18.162 1.00 56.41 87 GLU A O 1
ATOM 651 N N . LYS A 1 88 ? -10.944 6.467 -20.128 1.00 48.31 88 LYS A N 1
ATOM 652 C CA . LYS A 1 88 ? -12.353 6.694 -19.746 1.00 48.31 88 LYS A CA 1
ATOM 653 C C . LYS A 1 88 ? -13.071 5.401 -19.326 1.00 48.31 88 LYS A C 1
ATOM 655 O O . LYS A 1 88 ? -13.977 5.484 -18.502 1.00 48.31 88 LYS A O 1
ATOM 660 N N . ASP A 1 89 ? -12.592 4.254 -19.815 1.00 46.81 89 ASP A N 1
ATOM 661 C CA . ASP A 1 89 ? -13.070 2.899 -19.509 1.00 46.81 89 ASP A CA 1
ATOM 662 C C . ASP A 1 89 ? -12.150 2.115 -18.552 1.00 46.81 89 ASP A C 1
ATOM 664 O O . ASP A 1 89 ? -12.303 0.905 -18.382 1.00 46.81 89 ASP A O 1
ATOM 668 N N . SER A 1 90 ? -11.191 2.780 -17.896 1.00 57.97 90 SER A N 1
ATOM 669 C CA . SER A 1 90 ? -10.381 2.157 -16.845 1.00 57.97 90 SER A CA 1
ATOM 670 C C . SER A 1 90 ? -11.289 1.723 -15.690 1.00 57.97 90 SER A C 1
ATOM 672 O O . SER A 1 90 ? -11.725 2.554 -14.894 1.00 57.97 90 SER A O 1
ATOM 674 N N . GLN A 1 91 ? -11.530 0.414 -15.571 1.00 57.97 91 GLN A N 1
ATOM 675 C CA . GLN A 1 91 ? -12.293 -0.223 -14.484 1.00 57.97 91 GLN A CA 1
ATOM 676 C C . GLN A 1 91 ? -11.587 -0.172 -13.119 1.00 57.97 91 GLN A C 1
ATOM 678 O O . GLN A 1 91 ? -12.101 -0.697 -12.130 1.00 57.97 91 GLN A O 1
ATOM 683 N N . LEU A 1 92 ? -10.392 0.417 -13.050 1.00 81.94 92 LEU A N 1
ATOM 684 C CA . LEU A 1 92 ? -9.639 0.488 -11.812 1.00 81.94 92 LEU A CA 1
ATOM 685 C C . LEU A 1 92 ? -10.115 1.651 -10.939 1.00 81.94 92 LEU A C 1
ATOM 687 O O . LEU A 1 92 ? -9.535 2.739 -10.922 1.00 81.94 92 LEU A O 1
ATOM 691 N N . ASP A 1 93 ? -11.166 1.357 -10.186 1.00 90.38 93 ASP A N 1
ATOM 692 C CA . ASP A 1 93 ? -11.698 2.191 -9.123 1.00 90.38 93 ASP A CA 1
ATOM 693 C C . ASP A 1 93 ? -11.486 1.521 -7.767 1.00 90.38 93 ASP A C 1
ATOM 695 O O . ASP A 1 93 ? -11.531 0.293 -7.638 1.00 90.38 93 ASP A O 1
ATOM 699 N N . VAL A 1 94 ? -11.282 2.348 -6.742 1.00 95.44 94 VAL A N 1
ATOM 700 C CA . VAL A 1 94 ? -11.304 1.907 -5.347 1.00 95.44 94 VAL A CA 1
ATOM 701 C C . VAL A 1 94 ? -12.498 2.541 -4.657 1.00 95.44 94 VAL A C 1
ATOM 703 O O . VAL A 1 94 ? -12.595 3.766 -4.553 1.00 95.44 94 VAL A O 1
ATOM 706 N N . HIS A 1 95 ? -13.415 1.713 -4.176 1.00 96.31 95 HIS A N 1
ATOM 707 C CA . HIS A 1 95 ? -14.582 2.150 -3.429 1.00 96.31 95 HIS A CA 1
ATOM 708 C C . HIS A 1 95 ? -14.241 2.256 -1.944 1.00 96.31 95 HIS A C 1
ATOM 710 O O . HIS A 1 95 ? -13.966 1.267 -1.272 1.00 96.31 95 HIS A O 1
ATOM 716 N N . VAL A 1 96 ? -14.265 3.478 -1.427 1.00 96.94 96 VAL A N 1
ATOM 717 C CA . VAL A 1 96 ? -13.915 3.807 -0.051 1.00 96.94 96 VAL A CA 1
ATOM 718 C C . VAL A 1 96 ? -15.170 3.845 0.810 1.00 96.94 96 VAL A C 1
ATOM 720 O O . VAL A 1 96 ? -16.054 4.685 0.608 1.00 96.94 96 VAL A O 1
ATOM 723 N N . HIS A 1 97 ? -15.214 2.958 1.795 1.00 96.31 97 HIS A N 1
ATOM 724 C CA . HIS A 1 97 ? -16.310 2.820 2.741 1.00 96.31 97 HIS A CA 1
ATOM 725 C C . HIS A 1 97 ? -16.287 3.898 3.838 1.00 96.31 97 HIS A C 1
ATOM 727 O O . HIS A 1 97 ? -15.212 4.334 4.260 1.00 96.31 97 HIS A O 1
ATOM 733 N N . PRO A 1 98 ? -17.451 4.374 4.320 1.00 91.69 98 PRO A N 1
ATOM 734 C CA . PRO A 1 98 ? -17.518 5.412 5.351 1.00 91.69 98 PRO A CA 1
ATOM 735 C C . PRO A 1 98 ? -16.888 4.992 6.690 1.00 91.69 98 PRO A C 1
ATOM 737 O O . PRO A 1 98 ? -16.373 5.849 7.413 1.00 91.69 98 PRO A O 1
ATOM 740 N N . GLU A 1 99 ? -16.872 3.697 7.004 1.00 90.94 99 GLU A N 1
ATOM 741 C CA . GLU A 1 99 ? -16.338 3.125 8.242 1.00 90.94 99 GLU A CA 1
ATOM 742 C C . GLU A 1 99 ? -14.836 3.412 8.414 1.00 90.94 99 GLU A C 1
ATOM 744 O O . GLU A 1 99 ? -14.361 3.603 9.537 1.00 90.94 99 GLU A O 1
ATOM 749 N N . VAL A 1 100 ? -14.082 3.570 7.315 1.00 92.06 100 VAL A N 1
ATOM 750 C CA . VAL A 1 100 ? -12.645 3.901 7.376 1.00 92.06 100 VAL A CA 1
ATOM 751 C C . VAL A 1 100 ? -12.375 5.281 7.963 1.00 92.06 100 VAL A C 1
ATOM 753 O O . VAL A 1 100 ? -11.258 5.540 8.410 1.00 92.06 100 VAL A O 1
ATOM 756 N N . LYS A 1 101 ? -13.383 6.168 8.017 1.00 90.06 101 LYS A N 1
ATOM 757 C CA . LYS A 1 101 ? -13.232 7.539 8.521 1.00 90.06 101 LYS A CA 1
ATOM 758 C C . LYS A 1 101 ? -12.716 7.574 9.957 1.00 90.06 101 LYS A C 1
ATOM 760 O O . LYS A 1 101 ? -11.911 8.433 10.299 1.00 90.06 101 LYS A O 1
ATOM 765 N N . GLY A 1 102 ? -13.187 6.636 10.776 1.00 85.56 102 GLY A N 1
ATOM 766 C CA . GLY A 1 102 ? -12.808 6.510 12.180 1.00 85.56 102 GLY A CA 1
ATOM 767 C C . GLY A 1 102 ? -11.536 5.702 12.414 1.00 85.56 102 GLY A C 1
ATOM 768 O O . GLY A 1 102 ? -11.112 5.624 13.563 1.00 85.56 102 GLY A O 1
ATOM 769 N N . VAL A 1 103 ? -10.937 5.120 11.362 1.00 88.69 103 VAL A N 1
ATOM 770 C CA . VAL A 1 103 ? -9.766 4.229 11.432 1.00 88.69 103 VAL A CA 1
ATOM 771 C C . VAL A 1 103 ? -8.578 4.813 10.663 1.00 88.69 103 VAL A C 1
ATOM 773 O O . VAL A 1 103 ? -7.604 5.285 11.249 1.00 88.69 103 VAL A O 1
ATOM 776 N N . ARG A 1 104 ? -8.649 4.828 9.339 1.00 93.19 104 ARG A N 1
ATOM 777 C CA . ARG A 1 104 ? -7.574 5.317 8.480 1.00 93.19 104 ARG A CA 1
ATOM 778 C C . ARG A 1 104 ? -8.189 5.962 7.233 1.00 93.19 104 ARG A C 1
ATOM 780 O O . ARG A 1 104 ? -8.306 5.298 6.204 1.00 93.19 104 ARG A O 1
ATOM 787 N N . PRO A 1 105 ? -8.659 7.221 7.347 1.00 93.88 105 PRO A N 1
ATOM 788 C CA . PRO A 1 105 ? -9.603 7.845 6.410 1.00 93.88 105 PRO A CA 1
ATOM 789 C C . PRO A 1 105 ? -9.088 8.075 4.989 1.00 93.88 105 PRO A C 1
ATOM 791 O O . PRO A 1 105 ? -9.905 8.273 4.082 1.00 93.88 105 PRO A O 1
ATOM 794 N N . HIS A 1 106 ? -7.771 8.141 4.801 1.00 96.31 106 HIS A N 1
ATOM 795 C CA . HIS A 1 106 ? -7.172 8.599 3.557 1.00 96.31 106 HIS A CA 1
ATOM 796 C C . HIS A 1 106 ? -6.492 7.446 2.832 1.00 96.31 106 HIS A C 1
ATOM 798 O O . HIS A 1 106 ? -5.690 6.725 3.420 1.00 96.31 106 HIS A O 1
ATOM 804 N N . LEU A 1 107 ? -6.807 7.309 1.547 1.00 97.75 107 LEU A N 1
ATOM 805 C CA . LEU A 1 107 ? -6.192 6.360 0.632 1.00 97.75 107 LEU A CA 1
ATOM 806 C C . LEU A 1 107 ? -5.963 7.060 -0.709 1.00 97.75 107 LEU A C 1
ATOM 808 O O . LEU A 1 107 ? -6.826 7.806 -1.183 1.00 97.75 107 LEU A O 1
ATOM 812 N N . VAL A 1 108 ? -4.806 6.810 -1.307 1.00 97.56 108 VAL A N 1
ATOM 813 C CA . VAL A 1 108 ? -4.531 7.057 -2.723 1.00 97.56 108 VAL A CA 1
ATOM 814 C C . VAL A 1 108 ? -3.878 5.819 -3.315 1.00 97.56 108 VAL A C 1
ATOM 816 O O . VAL A 1 108 ? -3.146 5.119 -2.618 1.00 97.56 108 VAL A O 1
ATOM 819 N N . CYS A 1 109 ? -4.110 5.572 -4.600 1.00 97.12 109 CYS A N 1
ATOM 820 C CA . CYS A 1 109 ? -3.447 4.493 -5.319 1.00 97.12 109 CYS A CA 1
ATOM 821 C C . CYS A 1 109 ? -2.930 4.988 -6.667 1.00 97.12 109 CYS A C 1
ATOM 823 O O . CYS A 1 109 ? -3.467 5.943 -7.221 1.00 97.12 109 CYS A O 1
ATOM 825 N N . ALA A 1 110 ? -1.911 4.321 -7.193 1.00 95.31 110 ALA A N 1
ATOM 826 C CA . ALA A 1 110 ? -1.383 4.507 -8.540 1.00 95.31 110 ALA A CA 1
ATOM 827 C C . ALA A 1 110 ? -1.059 3.139 -9.148 1.00 95.31 110 ALA A C 1
ATOM 829 O O . ALA A 1 110 ? -0.737 2.206 -8.413 1.00 95.31 110 ALA A O 1
ATOM 830 N N . VAL A 1 111 ? -1.100 3.014 -10.475 1.00 94.00 111 VAL A N 1
ATOM 831 C CA . VAL A 1 111 ? -0.648 1.787 -11.153 1.00 94.00 111 VAL A CA 1
ATOM 832 C C . VAL A 1 111 ? 0.637 2.044 -11.892 1.00 94.00 111 VAL A C 1
ATOM 834 O O . VAL A 1 111 ? 0.676 2.898 -12.772 1.00 94.00 111 VAL A O 1
ATOM 837 N N . LEU A 1 112 ? 1.656 1.252 -11.595 1.00 92.88 112 LEU A N 1
ATOM 838 C CA . LEU A 1 112 ? 2.857 1.139 -12.403 1.00 92.88 112 LEU A CA 1
ATOM 839 C C . LEU A 1 112 ? 2.606 0.123 -13.521 1.00 92.88 112 LEU A C 1
ATOM 841 O O . LEU A 1 112 ? 2.196 -1.007 -13.265 1.00 92.88 112 LEU A O 1
ATOM 845 N N . HIS A 1 113 ? 2.862 0.521 -14.759 1.00 88.62 113 HIS A N 1
ATOM 846 C CA . HIS A 1 113 ? 2.764 -0.309 -15.954 1.00 88.62 113 HIS A CA 1
ATOM 847 C C . HIS A 1 113 ? 4.147 -0.548 -16.545 1.00 88.62 113 HIS A C 1
ATOM 849 O O . HIS A 1 113 ? 5.002 0.339 -16.512 1.00 88.62 113 HIS A O 1
ATOM 855 N N . GLY A 1 114 ? 4.321 -1.712 -17.172 1.00 79.81 114 GLY A N 1
ATOM 856 C CA . GLY A 1 114 ? 5.578 -2.048 -17.837 1.00 79.81 114 GLY A CA 1
ATOM 857 C C . GLY A 1 114 ? 6.662 -2.504 -16.863 1.00 79.81 114 GLY A C 1
ATOM 858 O O . GLY A 1 114 ? 7.839 -2.429 -17.196 1.00 79.81 114 GLY A O 1
ATOM 859 N N . VAL A 1 115 ? 6.289 -2.970 -15.666 1.00 86.50 115 VAL A N 1
ATOM 860 C CA . VAL A 1 115 ? 7.255 -3.390 -14.651 1.00 86.50 115 VAL A CA 1
ATOM 861 C C . VAL A 1 115 ? 7.747 -4.801 -14.971 1.00 86.50 115 VAL A C 1
ATOM 863 O O . VAL A 1 115 ? 7.083 -5.795 -14.698 1.00 86.50 115 VAL A O 1
ATOM 866 N N . ASN A 1 116 ? 8.925 -4.898 -15.574 1.00 85.81 116 ASN A N 1
ATOM 867 C CA . ASN A 1 116 ? 9.665 -6.142 -15.752 1.00 85.81 116 ASN A CA 1
ATOM 868 C C . ASN A 1 116 ? 10.963 -6.123 -14.928 1.00 85.81 116 ASN A C 1
ATOM 870 O O . ASN A 1 116 ? 12.015 -5.704 -15.408 1.00 85.81 116 ASN A O 1
ATOM 874 N N . PHE A 1 117 ? 10.884 -6.589 -13.682 1.00 87.19 117 PHE A N 1
ATOM 875 C CA . PHE A 1 117 ? 12.041 -6.669 -12.787 1.00 87.19 117 PHE A CA 1
ATOM 876 C C . PHE A 1 117 ? 13.129 -7.626 -13.286 1.00 87.19 117 PHE A C 1
ATOM 878 O O . PHE A 1 117 ? 14.308 -7.358 -13.087 1.00 87.19 117 PHE A O 1
ATOM 885 N N . ALA A 1 118 ? 12.755 -8.710 -13.970 1.00 84.06 118 ALA A N 1
ATOM 886 C CA . ALA A 1 118 ? 13.715 -9.663 -14.523 1.00 84.06 118 ALA A CA 1
ATOM 887 C C . ALA A 1 118 ? 14.579 -9.058 -15.645 1.00 84.06 118 ALA A C 1
ATOM 889 O O . ALA A 1 118 ? 15.694 -9.520 -15.875 1.00 84.06 118 ALA A O 1
ATOM 890 N N . ALA A 1 119 ? 14.085 -8.022 -16.332 1.00 82.50 119 ALA A N 1
ATOM 891 C CA . ALA A 1 119 ? 14.827 -7.334 -17.385 1.00 82.50 119 ALA A CA 1
ATOM 892 C C . ALA A 1 119 ? 15.835 -6.299 -16.857 1.00 82.50 119 ALA A C 1
ATOM 894 O O . ALA A 1 119 ? 16.748 -5.933 -17.593 1.00 82.50 119 ALA A O 1
ATOM 895 N N . LEU A 1 120 ? 15.682 -5.820 -15.616 1.00 83.38 120 LEU A N 1
ATOM 896 C CA . LEU A 1 120 ? 16.508 -4.757 -15.038 1.00 83.38 120 LEU A CA 1
ATOM 897 C C . LEU A 1 120 ? 17.116 -5.208 -13.695 1.00 83.38 120 LEU A C 1
ATOM 899 O O . LEU A 1 120 ? 16.455 -5.110 -12.655 1.00 83.38 120 LEU A O 1
ATOM 903 N N . PRO A 1 121 ? 18.378 -5.679 -13.686 1.00 83.31 121 PRO A N 1
ATOM 904 C CA . PRO A 1 121 ? 19.048 -6.135 -12.468 1.00 83.31 121 PRO A CA 1
ATOM 905 C C . PRO A 1 121 ? 19.077 -5.064 -11.364 1.00 83.31 121 PRO A C 1
ATOM 907 O O . PRO A 1 121 ? 19.349 -3.896 -11.635 1.00 83.31 121 PRO A O 1
ATOM 910 N N . GLY A 1 122 ? 18.815 -5.450 -10.111 1.00 86.62 122 GLY A N 1
ATOM 911 C CA . GLY A 1 122 ? 18.892 -4.562 -8.938 1.00 86.62 122 GLY A CA 1
ATOM 912 C C . GLY A 1 122 ? 17.676 -3.649 -8.713 1.00 86.62 122 GLY A C 1
ATOM 913 O O . GLY A 1 122 ? 17.545 -3.022 -7.655 1.00 86.62 122 GLY A O 1
ATOM 914 N N . VAL A 1 123 ? 16.765 -3.546 -9.689 1.00 90.50 123 VAL A N 1
ATOM 915 C CA . VAL A 1 123 ? 15.599 -2.652 -9.597 1.00 90.50 123 VAL A CA 1
ATOM 916 C C . VAL A 1 123 ? 14.545 -3.190 -8.634 1.00 90.50 123 VAL A C 1
ATOM 918 O O . VAL A 1 123 ? 13.893 -2.399 -7.955 1.00 90.50 123 VAL A O 1
ATOM 921 N N . TYR A 1 124 ? 14.388 -4.511 -8.527 1.00 91.50 124 TYR A N 1
ATOM 922 C CA . TYR A 1 124 ? 13.458 -5.114 -7.570 1.00 91.50 124 TYR A CA 1
ATOM 923 C C . TYR A 1 124 ? 13.899 -4.876 -6.123 1.00 91.50 124 TYR A C 1
ATOM 925 O O . TYR A 1 124 ? 13.106 -4.444 -5.289 1.00 91.50 124 TYR A O 1
ATOM 933 N N . GLU A 1 125 ? 15.179 -5.084 -5.826 1.00 91.25 125 GLU A N 1
ATOM 934 C CA . GLU A 1 125 ? 15.760 -4.825 -4.509 1.00 91.25 125 GLU A CA 1
ATOM 935 C C . GLU A 1 125 ? 15.596 -3.349 -4.146 1.00 91.25 125 GLU A C 1
ATOM 937 O O . GLU A 1 125 ? 15.179 -3.023 -3.036 1.00 91.25 125 GLU A O 1
ATOM 942 N N . THR A 1 126 ? 15.824 -2.459 -5.117 1.00 92.00 126 THR A N 1
ATOM 943 C CA . THR A 1 126 ? 15.573 -1.023 -4.958 1.00 92.00 126 THR A CA 1
ATOM 944 C C . THR A 1 126 ? 14.093 -0.732 -4.690 1.00 92.00 126 THR A C 1
ATOM 946 O O . THR A 1 126 ? 13.776 0.035 -3.786 1.00 92.00 126 THR A O 1
ATOM 949 N N . PHE A 1 127 ? 13.167 -1.370 -5.412 1.00 93.81 127 PHE A N 1
ATOM 950 C CA . PHE A 1 127 ? 11.719 -1.213 -5.224 1.00 93.81 127 PHE A CA 1
ATOM 951 C C . PHE A 1 127 ? 11.262 -1.592 -3.809 1.00 93.81 127 PHE A C 1
ATOM 953 O O . PHE A 1 127 ? 10.456 -0.882 -3.203 1.00 93.81 127 PHE A O 1
ATOM 960 N N . ILE A 1 128 ? 11.789 -2.689 -3.259 1.00 91.50 128 ILE A N 1
ATOM 961 C CA . ILE A 1 128 ? 11.501 -3.118 -1.885 1.00 91.50 128 ILE A CA 1
ATOM 962 C C . ILE A 1 128 ? 12.186 -2.191 -0.867 1.00 91.50 128 ILE A C 1
ATOM 964 O O . ILE A 1 128 ? 11.545 -1.738 0.083 1.00 91.50 128 ILE A O 1
ATOM 968 N N . ALA A 1 129 ? 13.459 -1.844 -1.080 1.00 92.00 129 ALA A N 1
ATOM 969 C CA . ALA A 1 129 ? 14.222 -0.976 -0.181 1.00 92.00 129 ALA A CA 1
ATOM 970 C C . ALA A 1 129 ? 13.625 0.437 -0.071 1.00 92.00 129 ALA A C 1
ATOM 972 O O . ALA A 1 129 ? 13.585 1.004 1.023 1.00 92.00 129 ALA A O 1
ATOM 973 N N . LEU A 1 130 ? 13.101 0.988 -1.171 1.00 94.69 130 LEU A N 1
ATOM 974 C CA . LEU A 1 130 ? 12.436 2.292 -1.191 1.00 94.69 130 LEU A CA 1
ATOM 975 C C . LEU A 1 130 ? 11.194 2.327 -0.295 1.00 94.69 130 LEU A C 1
ATOM 977 O O . LEU A 1 130 ? 10.986 3.314 0.410 1.00 94.69 130 LEU A O 1
ATOM 981 N N . GLN A 1 131 ? 10.396 1.253 -0.267 1.00 92.38 131 GLN A N 1
ATOM 982 C CA . GLN A 1 131 ? 9.243 1.166 0.637 1.00 92.38 131 GLN A CA 1
ATOM 983 C C . GLN A 1 131 ? 9.701 1.272 2.094 1.00 92.38 131 GLN A C 1
ATOM 985 O O . GLN A 1 131 ? 9.155 2.062 2.863 1.00 92.38 131 GLN A O 1
ATOM 990 N N . THR A 1 132 ? 10.729 0.512 2.477 1.00 91.38 132 THR A N 1
ATOM 991 C CA . THR A 1 132 ? 11.289 0.544 3.837 1.00 91.38 132 THR A CA 1
ATOM 992 C C . THR A 1 132 ? 11.870 1.916 4.178 1.00 91.38 132 THR A C 1
ATOM 994 O O . THR A 1 132 ? 11.512 2.486 5.206 1.00 91.38 132 THR A O 1
ATOM 997 N N . SER A 1 133 ? 12.681 2.494 3.290 1.00 94.56 133 SER A N 1
ATOM 998 C CA . SER A 1 133 ? 13.314 3.799 3.506 1.00 94.56 133 SER A CA 1
ATOM 999 C C . SER A 1 133 ? 12.288 4.927 3.674 1.00 94.56 133 SER A C 1
ATOM 1001 O O . SER A 1 133 ? 12.375 5.723 4.612 1.00 94.56 133 SER A O 1
ATOM 1003 N N . ILE A 1 134 ? 11.249 4.969 2.832 1.00 95.62 134 ILE A N 1
ATOM 1004 C CA . ILE A 1 134 ? 10.199 5.990 2.942 1.00 95.62 134 ILE A CA 1
ATOM 1005 C C . ILE A 1 134 ? 9.354 5.778 4.204 1.00 95.62 134 ILE A C 1
ATOM 1007 O O . ILE A 1 134 ? 8.962 6.760 4.839 1.00 95.62 134 ILE A O 1
ATOM 1011 N N . HIS A 1 135 ? 9.122 4.533 4.632 1.00 94.38 135 HIS A N 1
ATOM 1012 C CA . HIS A 1 135 ? 8.457 4.254 5.907 1.00 94.38 135 HIS A CA 1
ATOM 1013 C C . HIS A 1 135 ? 9.230 4.772 7.124 1.00 94.38 135 HIS A C 1
ATOM 1015 O O . HIS A 1 135 ? 8.604 5.195 8.099 1.00 94.38 135 HIS A O 1
ATOM 1021 N N . GLU A 1 136 ? 10.561 4.751 7.078 1.00 92.81 136 GLU A N 1
ATOM 1022 C CA . GLU A 1 136 ? 11.427 5.288 8.134 1.00 92.81 136 GLU A CA 1
ATOM 1023 C C . GLU A 1 136 ? 11.526 6.816 8.112 1.00 92.81 136 GLU A C 1
ATOM 1025 O O . GLU A 1 136 ? 11.879 7.425 9.124 1.00 92.81 136 GLU A O 1
ATOM 1030 N N . SER A 1 137 ? 11.160 7.447 6.994 1.00 93.31 137 SER A N 1
ATOM 1031 C CA . SER A 1 137 ? 11.157 8.902 6.882 1.00 93.31 137 SER A CA 1
ATOM 1032 C C . SER A 1 137 ? 10.159 9.563 7.853 1.00 93.31 137 SER A C 1
ATOM 1034 O O . SER A 1 137 ? 9.114 8.984 8.189 1.00 93.31 137 SER A O 1
ATOM 1036 N N . PRO A 1 138 ? 10.404 10.828 8.251 1.00 94.94 138 PRO A N 1
ATOM 1037 C CA . PRO A 1 138 ? 9.468 11.597 9.073 1.00 94.94 138 PRO A CA 1
ATOM 1038 C C . PRO A 1 138 ? 8.064 11.724 8.468 1.00 94.94 138 PRO A C 1
ATOM 1040 O O . PRO A 1 138 ? 7.100 11.904 9.203 1.00 94.94 138 PRO A O 1
ATOM 1043 N N . LEU A 1 139 ? 7.937 11.602 7.141 1.00 92.88 139 LEU A N 1
ATOM 1044 C CA . LEU A 1 139 ? 6.665 11.723 6.433 1.00 92.88 139 LEU A CA 1
ATOM 1045 C C . LEU A 1 139 ? 5.714 10.553 6.733 1.00 92.88 139 LEU A C 1
ATOM 1047 O O . LEU A 1 139 ? 4.510 10.757 6.863 1.00 92.88 139 LEU A O 1
ATOM 1051 N N . CYS A 1 140 ? 6.245 9.335 6.875 1.00 93.69 140 CYS A N 1
ATOM 1052 C CA . CYS A 1 140 ? 5.444 8.165 7.245 1.00 93.69 140 CYS A CA 1
ATOM 1053 C C . CYS A 1 140 ? 5.366 7.955 8.761 1.00 93.69 140 CYS A C 1
ATOM 1055 O O . CYS A 1 140 ? 4.478 7.235 9.223 1.00 93.69 140 CYS A O 1
ATOM 1057 N N . ASN A 1 141 ? 6.287 8.555 9.526 1.00 92.88 141 ASN A N 1
ATOM 1058 C CA . ASN A 1 141 ? 6.441 8.366 10.969 1.00 92.88 141 ASN A CA 1
ATOM 1059 C C . ASN A 1 141 ? 6.414 6.875 11.353 1.00 92.88 141 ASN A C 1
ATOM 1061 O O . ASN A 1 141 ? 5.538 6.424 12.091 1.00 92.88 141 ASN A O 1
ATOM 1065 N N . LYS A 1 142 ? 7.323 6.079 10.769 1.00 92.06 142 LYS A N 1
ATOM 1066 C CA . LYS A 1 142 ? 7.384 4.621 10.975 1.00 92.06 142 LYS A CA 1
ATOM 1067 C C . LYS A 1 142 ? 6.034 3.948 10.720 1.00 92.06 142 LYS A C 1
ATOM 1069 O O . LYS A 1 142 ? 5.610 3.106 11.494 1.00 92.06 142 LYS A O 1
ATOM 1074 N N . ARG A 1 143 ? 5.359 4.315 9.630 1.00 93.81 143 ARG A N 1
ATOM 1075 C CA . ARG A 1 143 ? 4.015 3.860 9.223 1.00 93.81 143 ARG A CA 1
ATOM 1076 C C . ARG A 1 143 ? 2.818 4.402 10.010 1.00 93.81 143 ARG A C 1
ATOM 1078 O O . ARG A 1 143 ? 1.686 4.230 9.548 1.00 93.81 143 ARG A O 1
ATOM 1085 N N . ALA A 1 144 ? 3.027 5.079 11.140 1.00 92.06 144 ALA A N 1
ATOM 1086 C CA . ALA A 1 144 ? 1.932 5.621 11.944 1.00 92.06 144 ALA A CA 1
ATOM 1087 C C . ALA A 1 144 ? 1.118 6.668 11.159 1.00 92.06 144 ALA A C 1
ATOM 1089 O O . ALA A 1 144 ? -0.111 6.585 11.096 1.00 92.06 144 ALA A O 1
ATOM 1090 N N . ALA A 1 145 ? 1.799 7.603 10.485 1.00 93.50 145 ALA A N 1
ATOM 1091 C CA . ALA A 1 145 ? 1.151 8.665 9.715 1.00 93.50 145 ALA A CA 1
ATOM 1092 C C . ALA A 1 145 ? 0.675 8.174 8.340 1.00 93.50 145 ALA A C 1
ATOM 1094 O O . ALA A 1 145 ? -0.470 8.426 7.959 1.00 93.50 145 ALA A O 1
ATOM 1095 N N . ALA A 1 146 ? 1.514 7.431 7.613 1.00 96.81 146 ALA A N 1
ATOM 1096 C CA . ALA A 1 146 ? 1.198 6.891 6.290 1.00 96.81 146 ALA A CA 1
ATOM 1097 C C . ALA A 1 146 ? 1.929 5.574 6.025 1.00 96.81 146 ALA A C 1
ATOM 1099 O O . ALA A 1 146 ? 3.021 5.370 6.538 1.00 96.81 146 ALA A O 1
ATOM 1100 N N . ALA A 1 147 ? 1.324 4.676 5.248 1.00 97.19 147 ALA A N 1
ATOM 1101 C CA . ALA A 1 147 ? 1.909 3.379 4.910 1.00 97.19 147 ALA A CA 1
ATOM 1102 C C . ALA A 1 147 ? 1.693 3.070 3.429 1.00 97.19 147 ALA A C 1
ATOM 1104 O O . ALA A 1 147 ? 0.620 3.347 2.898 1.00 97.19 147 ALA A O 1
ATOM 1105 N N . ILE A 1 148 ? 2.721 2.507 2.805 1.00 98.31 148 ILE A N 1
ATOM 1106 C CA . ILE A 1 148 ? 2.782 2.076 1.415 1.00 98.31 148 ILE A CA 1
ATOM 1107 C C . ILE A 1 148 ? 2.563 0.564 1.378 1.00 98.31 148 ILE A C 1
ATOM 1109 O O . ILE A 1 148 ? 3.222 -0.176 2.112 1.00 98.31 148 ILE A O 1
ATOM 1113 N N . GLY A 1 149 ? 1.679 0.118 0.495 1.00 97.25 149 GLY A N 1
ATOM 1114 C CA . GLY A 1 149 ? 1.541 -1.274 0.092 1.00 97.25 149 GLY A CA 1
ATOM 1115 C C . GLY A 1 149 ? 1.741 -1.403 -1.415 1.00 97.25 149 GLY A C 1
ATOM 1116 O O . GLY A 1 149 ? 1.417 -0.496 -2.182 1.00 97.25 149 GLY A O 1
ATOM 1117 N N . THR A 1 150 ? 2.302 -2.526 -1.853 1.00 97.00 150 THR A N 1
ATOM 1118 C CA . THR A 1 150 ? 2.485 -2.822 -3.277 1.00 97.00 150 THR A CA 1
ATOM 1119 C C . THR A 1 150 ? 1.907 -4.193 -3.598 1.00 97.00 150 THR A C 1
ATOM 1121 O O . THR A 1 150 ? 2.118 -5.148 -2.848 1.00 97.00 150 THR A O 1
ATOM 1124 N N . HIS A 1 151 ? 1.147 -4.267 -4.691 1.00 96.00 151 HIS A N 1
ATOM 1125 C CA . HIS A 1 151 ? 0.365 -5.444 -5.071 1.00 96.00 151 HIS A CA 1
ATOM 1126 C C . HIS A 1 151 ? 0.521 -5.744 -6.556 1.00 96.00 151 HIS A C 1
ATOM 1128 O O . HIS A 1 151 ? 0.468 -4.834 -7.384 1.00 96.00 151 HIS A O 1
ATOM 1134 N N . ASP A 1 152 ? 0.668 -7.015 -6.909 1.00 94.00 152 ASP A N 1
ATOM 1135 C CA . ASP A 1 152 ? 0.588 -7.468 -8.294 1.00 94.00 152 ASP A CA 1
ATOM 1136 C C . ASP A 1 152 ? -0.863 -7.370 -8.776 1.00 94.00 152 ASP A C 1
ATOM 1138 O O . ASP A 1 152 ? -1.713 -8.178 -8.400 1.00 94.00 152 ASP A O 1
ATOM 1142 N N . LEU A 1 153 ? -1.140 -6.372 -9.618 1.00 92.44 153 LEU A N 1
ATOM 1143 C CA . LEU A 1 153 ? -2.481 -6.076 -10.114 1.00 92.44 153 LEU A CA 1
ATOM 1144 C C . LEU A 1 153 ? -3.038 -7.214 -10.982 1.00 92.44 153 LEU A C 1
ATOM 1146 O O . LEU A 1 153 ? -4.253 -7.361 -11.066 1.00 92.44 153 LEU A O 1
ATOM 1150 N N . GLY A 1 154 ? -2.178 -8.032 -11.601 1.00 90.31 154 GLY A N 1
ATOM 1151 C CA . GLY A 1 154 ? -2.603 -9.181 -12.406 1.00 90.31 154 GLY A CA 1
ATOM 1152 C C . GLY A 1 154 ? -3.258 -10.297 -11.586 1.00 90.31 154 GLY A C 1
ATOM 1153 O O . GLY A 1 154 ? -3.930 -11.155 -12.151 1.00 90.31 154 GLY A O 1
ATOM 1154 N N . LYS A 1 155 ? -3.094 -10.274 -10.258 1.00 91.81 155 LYS A N 1
ATOM 1155 C CA . LYS A 1 155 ? -3.645 -11.270 -9.328 1.00 91.81 155 LYS A CA 1
ATOM 1156 C C . LYS A 1 155 ? -4.919 -10.798 -8.615 1.00 91.81 155 LYS A C 1
ATOM 1158 O O . LYS A 1 155 ? -5.395 -11.501 -7.729 1.00 91.81 155 LYS A O 1
ATOM 1163 N N . LEU A 1 156 ? -5.439 -9.617 -8.958 1.00 93.44 156 LEU A N 1
ATOM 1164 C CA . LEU A 1 156 ? -6.555 -8.970 -8.259 1.00 93.44 156 LEU A CA 1
ATOM 1165 C C . LEU A 1 156 ? -7.833 -8.973 -9.099 1.00 93.44 156 LEU A C 1
ATOM 1167 O O . LEU A 1 156 ? -7.775 -8.856 -10.324 1.00 93.44 156 LEU A O 1
ATOM 1171 N N . GLN A 1 157 ? -8.990 -8.999 -8.436 1.00 93.94 157 GLN A N 1
ATOM 1172 C CA . GLN A 1 157 ? -10.287 -8.783 -9.083 1.00 93.94 157 GLN A CA 1
ATOM 1173 C C . GLN A 1 157 ? -10.815 -7.364 -8.826 1.00 93.94 157 GLN A C 1
ATOM 1175 O O . GLN A 1 157 ? -10.860 -6.883 -7.696 1.00 93.94 157 GLN A O 1
ATOM 1180 N N . LEU A 1 158 ? -11.201 -6.665 -9.892 1.00 93.06 158 LEU A N 1
ATOM 1181 C CA . LEU A 1 158 ? -11.655 -5.273 -9.833 1.00 93.06 158 LEU A CA 1
ATOM 1182 C C . LEU A 1 158 ? -13.191 -5.179 -9.841 1.00 93.06 158 LEU A C 1
ATOM 1184 O O . LEU A 1 158 ? -13.838 -6.028 -10.456 1.00 93.06 158 LEU A O 1
ATOM 1188 N N . PRO A 1 159 ? -13.794 -4.126 -9.249 1.00 93.50 159 PRO A N 1
ATOM 1189 C CA . PRO A 1 159 ? -13.166 -2.996 -8.550 1.00 93.50 159 PRO A CA 1
ATOM 1190 C C . PRO A 1 159 ? -12.691 -3.349 -7.132 1.00 93.50 159 PRO A C 1
ATOM 1192 O O . PRO A 1 159 ? -13.115 -4.346 -6.553 1.00 93.50 159 PRO A O 1
ATOM 1195 N N . LEU A 1 160 ? -11.833 -2.504 -6.553 1.00 97.19 160 LEU A N 1
ATOM 1196 C CA . LEU A 1 160 ? -11.307 -2.703 -5.197 1.00 97.19 160 LEU A CA 1
ATOM 1197 C C . LEU A 1 160 ? -12.187 -2.016 -4.145 1.00 97.19 160 LEU A C 1
ATOM 1199 O O . LEU A 1 160 ? -12.852 -1.018 -4.428 1.00 97.19 160 LEU A O 1
ATOM 1203 N N . GLN A 1 161 ? -12.150 -2.510 -2.910 1.00 97.56 161 GLN A N 1
ATOM 1204 C CA . GLN A 1 161 ? -12.893 -1.981 -1.765 1.00 97.56 161 GLN A CA 1
ATOM 1205 C C . GLN A 1 161 ? -11.934 -1.644 -0.623 1.00 97.56 161 GLN A C 1
ATOM 1207 O O . GLN A 1 161 ? -11.108 -2.467 -0.242 1.00 97.56 161 GLN A O 1
ATOM 1212 N N . TYR A 1 162 ? -12.022 -0.431 -0.076 1.00 98.19 162 TYR A N 1
ATOM 1213 C CA . TYR A 1 162 ? -11.248 -0.014 1.093 1.00 98.19 162 TYR A CA 1
ATOM 1214 C C . TYR A 1 162 ? -12.179 0.212 2.279 1.00 98.19 162 TYR A C 1
ATOM 1216 O O . TYR A 1 162 ? -12.988 1.145 2.277 1.00 98.19 162 TYR A O 1
ATOM 1224 N N . GLU A 1 163 ? -12.056 -0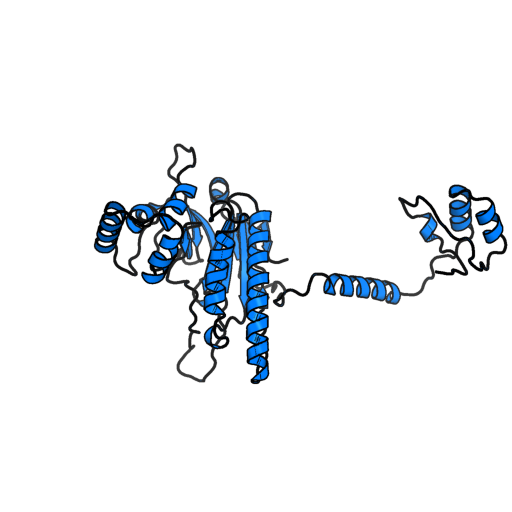.658 3.275 1.00 96.12 163 GLU A N 1
ATOM 1225 C CA . GLU A 1 163 ? -13.038 -0.892 4.330 1.00 96.12 163 GLU A CA 1
ATOM 1226 C C . GLU A 1 163 ? -12.419 -0.884 5.721 1.00 96.12 163 GLU A C 1
ATOM 1228 O O . GLU A 1 163 ? -11.202 -0.961 5.882 1.00 96.12 163 GLU A O 1
ATOM 1233 N N . ALA A 1 164 ? -13.270 -0.776 6.741 1.00 95.00 164 ALA A N 1
ATOM 1234 C CA . ALA A 1 164 ? -12.876 -0.959 8.128 1.00 95.00 164 ALA A CA 1
ATOM 1235 C C . ALA A 1 164 ? -13.703 -2.089 8.745 1.00 95.00 164 ALA A C 1
ATOM 1237 O O . ALA A 1 164 ? -14.902 -1.924 8.959 1.00 95.00 164 ALA A O 1
ATOM 1238 N N . LEU A 1 165 ? -13.060 -3.225 9.017 1.00 94.50 165 LEU A N 1
ATOM 1239 C CA . LEU A 1 165 ? -13.725 -4.460 9.439 1.00 94.50 165 LEU A CA 1
ATOM 1240 C C . LEU A 1 165 ? -13.278 -4.895 10.841 1.00 94.50 165 LEU A C 1
ATOM 1242 O O . LEU A 1 165 ? -12.140 -4.613 11.233 1.00 94.50 165 LEU A O 1
ATOM 1246 N N . PRO A 1 166 ? -14.133 -5.597 11.606 1.00 93.88 166 PRO A N 1
ATOM 1247 C CA . PRO A 1 166 ? -13.705 -6.277 12.821 1.00 93.88 166 PRO A CA 1
ATOM 1248 C C . PRO A 1 166 ? -12.591 -7.286 12.507 1.00 93.88 166 PRO A C 1
ATOM 1250 O O . PRO A 1 166 ? -12.668 -7.993 11.504 1.00 93.88 166 PRO A O 1
ATOM 1253 N N . PRO A 1 167 ? -11.558 -7.413 13.352 1.00 93.25 167 PRO A N 1
ATOM 1254 C CA . PRO A 1 167 ? -10.381 -8.213 13.029 1.00 93.25 167 PRO A CA 1
ATOM 1255 C C . PRO A 1 167 ? -10.676 -9.718 12.902 1.00 93.25 167 PRO A C 1
ATOM 1257 O O . PRO A 1 167 ? -9.983 -10.409 12.160 1.00 93.25 167 PRO A O 1
ATOM 1260 N N . ALA A 1 168 ? -11.732 -10.215 13.552 1.00 94.12 168 ALA A N 1
ATOM 1261 C CA . ALA A 1 168 ? -12.197 -11.597 13.405 1.00 94.12 168 ALA A CA 1
ATOM 1262 C C . ALA A 1 168 ? -12.798 -11.898 12.012 1.00 94.12 168 ALA A C 1
ATOM 1264 O O . ALA A 1 168 ? -12.810 -13.054 11.586 1.00 94.12 168 ALA A O 1
ATOM 1265 N N . ASP A 1 169 ? -13.252 -10.868 11.289 1.00 95.38 169 ASP A N 1
ATOM 1266 C CA . ASP A 1 169 ? -13.878 -10.997 9.965 1.00 95.38 169 ASP A CA 1
ATOM 1267 C C . ASP A 1 169 ? -12.861 -10.869 8.818 1.00 95.38 169 ASP A C 1
ATOM 1269 O O . ASP A 1 169 ? -13.189 -11.083 7.651 1.00 95.38 169 ASP A O 1
ATOM 1273 N N . VAL A 1 170 ? -11.605 -10.540 9.131 1.00 96.44 170 VAL A N 1
ATOM 1274 C CA . VAL A 1 170 ? -10.537 -10.327 8.148 1.00 96.44 170 VAL A CA 1
ATOM 1275 C C . VAL A 1 170 ? -9.671 -11.578 8.069 1.00 96.44 170 VAL A C 1
ATOM 1277 O O . VAL A 1 170 ? -8.741 -11.730 8.857 1.00 96.44 170 VAL A O 1
ATOM 1280 N N . LYS A 1 171 ? -9.974 -12.472 7.122 1.00 97.38 171 LYS A N 1
ATOM 1281 C CA . LYS A 1 171 ? -9.233 -13.723 6.874 1.00 97.38 171 LYS A CA 1
ATOM 1282 C C . LYS A 1 171 ? -8.311 -13.588 5.675 1.00 97.38 171 LYS A C 1
ATOM 1284 O O . LYS A 1 171 ? -8.758 -13.169 4.609 1.00 97.38 171 LYS A O 1
ATOM 1289 N N . PHE A 1 172 ? -7.034 -13.916 5.854 1.00 97.38 172 PHE A N 1
ATOM 1290 C CA . PHE A 1 172 ? -6.041 -13.836 4.786 1.00 97.38 172 PHE A CA 1
ATOM 1291 C C . PHE A 1 172 ? -4.769 -14.616 5.110 1.00 97.38 172 PHE A C 1
ATOM 1293 O O . PHE A 1 172 ? -4.493 -14.935 6.264 1.00 97.38 172 PHE A O 1
ATOM 1300 N N . VAL A 1 173 ? -3.963 -14.889 4.085 1.00 96.12 173 VAL A N 1
ATOM 1301 C CA . VAL A 1 173 ? -2.598 -15.404 4.249 1.00 96.12 173 VAL A CA 1
ATOM 1302 C C . VAL A 1 173 ? -1.640 -14.209 4.311 1.00 96.12 173 VAL A C 1
ATOM 1304 O O . VAL A 1 173 ? -1.481 -13.532 3.288 1.00 96.12 173 VAL A O 1
ATOM 1307 N N . PRO A 1 174 ? -1.011 -13.905 5.463 1.00 94.38 174 PRO A N 1
ATOM 1308 C CA . PRO A 1 174 ? -0.092 -12.780 5.578 1.00 94.38 174 PRO A CA 1
ATOM 1309 C C . PRO A 1 174 ? 1.181 -13.030 4.776 1.00 94.38 174 PRO A C 1
ATOM 1311 O O . PRO A 1 174 ? 1.640 -14.169 4.690 1.00 94.38 174 PRO A O 1
ATOM 1314 N N . LEU A 1 175 ? 1.773 -11.958 4.244 1.00 89.81 175 LEU A N 1
ATOM 1315 C CA . LEU A 1 175 ? 3.066 -12.026 3.566 1.00 89.81 175 LEU A CA 1
ATOM 1316 C C . LEU A 1 175 ? 4.095 -12.739 4.462 1.00 89.81 175 LEU A C 1
ATOM 1318 O O . LEU A 1 175 ? 4.249 -12.414 5.647 1.00 89.81 175 LEU A O 1
ATOM 1322 N N . ALA A 1 176 ? 4.760 -13.749 3.910 1.00 76.25 176 ALA A N 1
ATOM 1323 C CA . ALA A 1 176 ? 5.660 -14.610 4.656 1.00 76.25 176 ALA A CA 1
ATOM 1324 C C . ALA A 1 176 ? 6.816 -13.808 5.266 1.00 76.25 176 ALA A C 1
ATOM 1326 O O . ALA A 1 176 ? 7.339 -12.862 4.672 1.00 76.25 176 ALA A O 1
ATOM 1327 N N . ARG A 1 177 ? 7.253 -14.222 6.461 1.00 65.31 177 ARG A N 1
ATOM 1328 C CA . ARG A 1 177 ? 8.491 -13.697 7.037 1.00 65.31 177 ARG A CA 1
ATOM 1329 C C . ARG A 1 177 ? 9.654 -14.215 6.223 1.00 65.31 177 ARG A C 1
ATOM 1331 O O . ARG A 1 177 ? 9.916 -15.418 6.229 1.00 65.31 177 ARG A O 1
ATOM 1338 N N . ASP A 1 178 ? 10.383 -13.305 5.601 1.00 56.09 178 ASP A N 1
ATOM 1339 C CA . ASP A 1 178 ? 11.739 -13.628 5.209 1.00 56.09 178 ASP A CA 1
ATOM 1340 C C . ASP A 1 178 ? 12.567 -13.699 6.495 1.00 56.09 178 ASP A C 1
ATOM 1342 O O . ASP A 1 178 ? 12.732 -12.693 7.195 1.00 56.09 178 ASP A O 1
ATOM 1346 N N . LYS A 1 179 ? 13.004 -14.905 6.875 1.00 48.12 179 LYS A N 1
ATOM 1347 C CA . LYS A 1 179 ? 13.756 -15.121 8.124 1.00 48.12 179 LYS A CA 1
ATOM 1348 C C . LYS A 1 179 ? 15.021 -14.257 8.164 1.00 48.12 179 LYS A C 1
ATOM 1350 O O . LYS A 1 179 ? 15.399 -13.793 9.238 1.00 48.12 179 LYS A O 1
ATOM 1355 N N . ASP A 1 180 ? 15.589 -13.967 6.997 1.00 39.28 180 ASP A N 1
ATOM 1356 C CA . ASP A 1 180 ? 16.782 -13.140 6.843 1.00 39.28 180 ASP A CA 1
ATOM 1357 C C . ASP A 1 180 ? 16.468 -11.633 6.950 1.00 39.28 180 ASP A C 1
ATOM 1359 O O . ASP A 1 180 ? 17.231 -10.880 7.559 1.00 39.28 180 ASP A O 1
ATOM 1363 N N . ALA A 1 181 ? 15.302 -11.178 6.469 1.00 40.91 181 ALA A N 1
ATOM 1364 C CA . ALA A 1 181 ? 14.873 -9.781 6.616 1.00 40.91 181 ALA A CA 1
ATOM 1365 C C . ALA A 1 181 ? 14.431 -9.446 8.052 1.00 40.91 181 ALA A C 1
ATOM 1367 O O . ALA A 1 181 ? 14.667 -8.333 8.524 1.00 40.91 181 ALA A O 1
ATOM 1368 N N . ALA A 1 182 ? 13.839 -10.406 8.772 1.00 40.44 182 ALA A N 1
ATOM 1369 C CA . ALA A 1 182 ? 13.498 -10.251 10.187 1.00 40.44 182 ALA A CA 1
ATOM 1370 C C . ALA A 1 182 ? 14.756 -10.089 11.066 1.00 40.44 182 ALA A C 1
ATOM 1372 O O . ALA A 1 182 ? 14.763 -9.280 11.994 1.00 40.44 182 ALA A O 1
ATOM 1373 N N . ALA A 1 183 ? 15.844 -10.793 10.734 1.00 36.56 183 ALA A N 1
ATOM 1374 C CA . ALA A 1 183 ? 17.138 -10.633 11.397 1.00 36.56 183 ALA A CA 1
ATOM 1375 C C . ALA A 1 183 ? 17.809 -9.287 11.058 1.00 36.56 183 ALA A C 1
ATOM 1377 O O . ALA A 1 183 ? 18.362 -8.636 11.943 1.00 36.56 183 ALA A O 1
ATOM 1378 N N . ALA A 1 184 ? 17.711 -8.822 9.807 1.00 36.00 184 ALA A N 1
ATOM 1379 C CA . ALA A 1 184 ? 18.249 -7.522 9.397 1.00 36.00 184 ALA A CA 1
ATOM 1380 C C . ALA A 1 184 ? 17.487 -6.332 10.021 1.00 36.00 184 ALA A C 1
ATOM 1382 O O . ALA A 1 184 ? 18.106 -5.360 10.453 1.00 36.00 184 ALA A O 1
ATOM 1383 N N . ALA A 1 185 ? 16.156 -6.419 10.143 1.00 38.28 185 ALA A N 1
ATOM 1384 C CA . ALA A 1 185 ? 15.330 -5.396 10.792 1.00 38.28 185 ALA A CA 1
ATOM 1385 C C . ALA A 1 185 ? 15.547 -5.315 12.319 1.00 38.28 185 ALA A C 1
ATOM 1387 O O . ALA A 1 185 ? 15.366 -4.246 12.910 1.00 38.28 185 ALA A O 1
ATOM 1388 N N . ALA A 1 186 ? 15.987 -6.407 12.957 1.00 41.56 186 ALA A N 1
ATOM 1389 C CA . ALA A 1 186 ? 16.367 -6.421 14.372 1.00 41.56 186 ALA A CA 1
ATOM 1390 C C . ALA A 1 186 ? 17.619 -5.567 14.665 1.00 41.56 186 ALA A C 1
ATOM 1392 O O . ALA A 1 186 ? 17.765 -5.052 15.773 1.00 41.56 186 ALA A O 1
ATOM 1393 N N . GLY A 1 187 ? 18.476 -5.315 13.665 1.00 39.75 187 GLY A N 1
ATOM 1394 C CA . GLY A 1 187 ? 19.655 -4.449 13.800 1.00 39.75 187 GLY A CA 1
ATOM 1395 C C . GLY A 1 187 ? 19.337 -2.976 14.100 1.00 39.75 187 GLY A C 1
ATOM 1396 O O . GLY A 1 187 ? 20.208 -2.246 14.569 1.00 39.75 187 GLY A O 1
ATOM 1397 N N . ALA A 1 188 ? 18.092 -2.536 13.885 1.00 41.09 188 ALA A N 1
ATOM 1398 C CA . ALA A 1 188 ? 17.648 -1.164 14.136 1.00 41.09 188 ALA A CA 1
ATOM 1399 C C . ALA A 1 188 ? 16.821 -0.996 15.431 1.00 41.09 188 ALA A C 1
ATOM 1401 O O . ALA A 1 188 ? 16.361 0.111 15.723 1.00 41.09 188 ALA A O 1
ATOM 1402 N N . GLY A 1 189 ? 16.603 -2.059 16.221 1.00 44.47 189 GLY A N 1
ATOM 1403 C CA . GLY A 1 189 ? 15.681 -2.000 17.357 1.00 44.47 189 GLY A CA 1
ATOM 1404 C C . GLY A 1 189 ? 15.883 -3.071 18.422 1.00 44.47 189 GLY A C 1
ATOM 1405 O O . GLY A 1 189 ? 15.017 -3.919 18.570 1.00 44.47 189 GLY A O 1
ATOM 1406 N N . GLY A 1 190 ? 16.951 -2.944 19.217 1.00 54.69 190 GLY A N 1
ATOM 1407 C CA . GLY A 1 190 ? 17.182 -3.707 20.452 1.00 54.69 190 GLY A CA 1
ATOM 1408 C C . GLY A 1 190 ? 17.490 -5.193 20.234 1.00 54.69 190 GLY A C 1
ATOM 1409 O O . GLY A 1 190 ? 16.844 -5.862 19.437 1.00 54.69 190 GLY A O 1
ATOM 1410 N N . GLU A 1 191 ? 18.472 -5.730 20.961 1.00 60.59 191 GLU A N 1
ATOM 1411 C CA . GLU A 1 191 ? 18.736 -7.174 20.951 1.00 60.59 191 GLU A CA 1
ATOM 1412 C C . GLU A 1 191 ? 17.467 -7.947 21.347 1.00 60.59 191 GLU A C 1
ATOM 1414 O O . GLU A 1 191 ? 16.837 -7.647 22.366 1.00 60.59 191 GLU A O 1
ATOM 1419 N N . ALA A 1 192 ? 17.082 -8.928 20.524 1.00 67.81 192 ALA A N 1
ATOM 1420 C CA . ALA A 1 192 ? 15.985 -9.839 20.830 1.00 67.81 192 ALA A CA 1
ATOM 1421 C C . ALA A 1 192 ? 16.258 -10.548 22.163 1.00 67.81 192 ALA A C 1
ATOM 1423 O O . ALA A 1 192 ? 17.326 -11.130 22.364 1.00 67.81 192 ALA A O 1
ATOM 1424 N N . THR A 1 193 ? 15.295 -10.500 23.083 1.00 84.19 193 THR A N 1
ATOM 1425 C CA . THR A 1 193 ? 15.443 -11.151 24.386 1.00 84.19 193 THR A CA 1
ATOM 1426 C C . THR A 1 193 ? 15.183 -12.655 24.276 1.00 84.19 193 THR A C 1
ATOM 1428 O O . THR A 1 193 ? 14.565 -13.140 23.326 1.00 84.19 193 THR A O 1
ATOM 1431 N N . ALA A 1 194 ? 15.601 -13.420 25.291 1.00 83.31 194 ALA A N 1
ATOM 1432 C CA . ALA A 1 194 ? 15.247 -14.838 25.395 1.00 83.31 194 ALA A CA 1
ATOM 1433 C C . ALA A 1 194 ? 13.718 -15.063 25.396 1.00 83.31 194 ALA A C 1
ATOM 1435 O O . ALA A 1 194 ? 13.235 -16.077 24.895 1.00 83.31 194 ALA A O 1
ATOM 1436 N N . GLU A 1 195 ? 12.959 -14.099 25.920 1.00 83.88 195 GLU A N 1
ATOM 1437 C CA . GLU A 1 195 ? 11.496 -14.111 25.915 1.00 83.88 195 GLU A CA 1
ATOM 1438 C C . GLU A 1 195 ? 10.927 -13.870 24.510 1.00 83.88 195 GLU A C 1
ATOM 1440 O O . GLU A 1 195 ? 10.032 -14.602 24.086 1.00 83.88 195 GLU A O 1
ATOM 1445 N N . ASP A 1 196 ? 11.493 -12.924 23.747 1.00 83.31 196 ASP A N 1
ATOM 1446 C CA . ASP A 1 196 ? 11.105 -12.693 22.350 1.00 83.31 196 ASP A CA 1
ATOM 1447 C C . ASP A 1 196 ? 11.360 -13.952 21.498 1.00 83.31 196 ASP A C 1
ATOM 1449 O O . ASP A 1 196 ? 10.509 -14.357 20.704 1.00 83.31 196 ASP A O 1
ATOM 1453 N N . ALA A 1 197 ? 12.499 -14.624 21.704 1.00 83.75 197 ALA A N 1
ATOM 1454 C CA . ALA A 1 197 ? 12.837 -15.865 21.008 1.00 83.75 197 ALA A CA 1
ATOM 1455 C C . ALA A 1 197 ? 11.872 -17.015 21.354 1.00 83.75 197 ALA A C 1
ATOM 1457 O O . ALA A 1 197 ? 11.421 -17.740 20.462 1.00 83.75 197 ALA A O 1
ATOM 1458 N N . ALA A 1 198 ? 11.510 -17.167 22.632 1.00 86.88 198 ALA A N 1
ATOM 1459 C CA . ALA A 1 198 ? 10.533 -18.162 23.070 1.00 86.88 198 ALA A CA 1
ATOM 1460 C C . ALA A 1 198 ? 9.135 -17.887 22.488 1.00 86.88 198 ALA A C 1
ATOM 1462 O O . ALA A 1 198 ? 8.469 -18.807 22.005 1.00 86.88 198 ALA A O 1
ATOM 1463 N N . ALA A 1 199 ? 8.709 -16.621 22.469 1.00 87.81 199 ALA A N 1
ATOM 1464 C CA . ALA A 1 199 ? 7.443 -16.203 21.877 1.00 87.81 199 ALA A CA 1
ATOM 1465 C C . ALA A 1 199 ? 7.404 -16.464 20.360 1.00 87.81 199 ALA A C 1
ATOM 1467 O O . ALA A 1 199 ? 6.415 -16.999 19.853 1.00 87.81 199 ALA A O 1
ATOM 1468 N N . ALA A 1 200 ? 8.496 -16.175 19.646 1.00 85.94 200 ALA A N 1
ATOM 1469 C CA . ALA A 1 200 ? 8.621 -16.465 18.219 1.00 85.94 200 ALA A CA 1
ATOM 1470 C C . ALA A 1 200 ? 8.574 -17.974 17.922 1.00 85.94 200 ALA A C 1
ATOM 1472 O O . ALA A 1 200 ? 7.918 -18.393 16.966 1.00 85.94 200 ALA A O 1
ATOM 1473 N N . ALA A 1 201 ? 9.208 -18.807 18.756 1.00 85.31 201 ALA A N 1
ATOM 1474 C CA . ALA A 1 201 ? 9.151 -20.265 18.629 1.00 85.31 201 ALA A CA 1
ATOM 1475 C C . ALA A 1 201 ? 7.734 -20.818 18.873 1.00 85.31 201 ALA A C 1
ATOM 1477 O O . ALA A 1 201 ? 7.269 -21.696 18.137 1.00 85.31 201 ALA A O 1
ATOM 1478 N N . ALA A 1 202 ? 7.015 -20.273 19.860 1.00 88.38 202 ALA A N 1
ATOM 1479 C CA . ALA A 1 202 ? 5.622 -20.629 20.123 1.00 88.38 202 ALA A CA 1
ATOM 1480 C C . ALA A 1 202 ? 4.706 -20.236 18.952 1.00 88.38 202 ALA A C 1
ATOM 1482 O O . ALA A 1 202 ? 3.869 -21.036 18.529 1.00 88.38 202 ALA A O 1
ATOM 1483 N N . ALA A 1 203 ? 4.899 -19.043 18.378 1.00 87.69 203 ALA A N 1
ATOM 1484 C CA . ALA A 1 203 ? 4.172 -18.601 17.190 1.00 87.69 203 ALA A CA 1
ATOM 1485 C C . ALA A 1 203 ? 4.442 -19.506 15.980 1.00 87.69 203 ALA A C 1
ATOM 1487 O O . ALA A 1 203 ? 3.496 -19.957 15.339 1.00 87.69 203 ALA A O 1
ATOM 1488 N N . ALA A 1 204 ? 5.708 -19.838 15.711 1.00 85.62 204 ALA A N 1
ATOM 1489 C CA . ALA A 1 204 ? 6.094 -20.727 14.612 1.00 85.62 204 ALA A CA 1
ATOM 1490 C C . ALA A 1 204 ? 5.552 -22.159 14.770 1.00 85.62 204 ALA A C 1
ATOM 1492 O O . ALA A 1 204 ? 5.318 -22.843 13.779 1.00 85.62 204 ALA A O 1
ATOM 1493 N N . SER A 1 205 ? 5.327 -22.612 16.007 1.00 87.69 205 SER A N 1
ATOM 1494 C CA . SER A 1 205 ? 4.689 -23.908 16.281 1.00 87.69 205 SER A CA 1
ATOM 1495 C C . SER A 1 205 ? 3.171 -23.870 16.078 1.00 87.69 205 SER A C 1
ATOM 1497 O O . SER A 1 205 ? 2.556 -24.898 15.802 1.00 87.69 205 SER A O 1
ATOM 1499 N N . ARG A 1 206 ? 2.554 -22.691 16.231 1.00 90.44 206 ARG A N 1
ATOM 1500 C CA . ARG A 1 206 ? 1.101 -22.491 16.139 1.00 90.44 206 ARG A CA 1
ATOM 1501 C C . ARG A 1 206 ? 0.626 -22.156 14.727 1.00 90.44 206 ARG A C 1
ATOM 1503 O O . ARG A 1 206 ? -0.477 -22.554 14.364 1.00 90.44 206 ARG A O 1
ATOM 1510 N N . PHE A 1 207 ? 1.424 -21.410 13.968 1.00 89.44 207 PHE A N 1
ATOM 1511 C CA . PHE A 1 207 ? 1.075 -20.920 12.638 1.00 89.44 207 PHE A CA 1
ATOM 1512 C C . PHE A 1 207 ? 2.060 -21.453 11.604 1.00 89.44 207 PHE A C 1
ATOM 1514 O O . PHE A 1 207 ? 3.254 -21.154 11.654 1.00 89.44 207 PHE A O 1
ATOM 1521 N N . GLN A 1 208 ? 1.554 -22.234 10.654 1.00 84.62 208 GLN A N 1
ATOM 1522 C CA . GLN A 1 208 ? 2.367 -22.754 9.562 1.00 84.62 208 GLN A CA 1
ATOM 1523 C C . GLN A 1 208 ? 2.565 -21.685 8.472 1.00 84.62 208 GLN A C 1
ATOM 1525 O O . GLN A 1 208 ? 1.680 -20.853 8.252 1.00 84.62 208 GLN A O 1
ATOM 1530 N N . PRO A 1 209 ? 3.700 -21.687 7.750 1.00 82.62 209 PRO A N 1
ATOM 1531 C CA . PRO A 1 209 ? 3.877 -20.829 6.582 1.00 82.62 209 PRO A CA 1
ATOM 1532 C C . PRO A 1 209 ? 2.764 -21.044 5.549 1.00 82.62 209 PRO A C 1
ATOM 1534 O O . PRO A 1 209 ? 2.413 -22.181 5.243 1.00 82.62 209 PRO A O 1
ATOM 1537 N N . GLY A 1 210 ? 2.216 -19.955 5.007 1.00 85.94 210 GLY A N 1
ATOM 1538 C CA . GLY A 1 210 ? 1.123 -20.014 4.030 1.00 85.94 210 GLY A CA 1
ATOM 1539 C C . GLY A 1 210 ? -0.254 -20.335 4.624 1.00 85.94 210 GLY A C 1
ATOM 1540 O O . GLY A 1 210 ? -1.219 -20.458 3.874 1.00 85.94 210 GLY A O 1
ATOM 1541 N N . GLN A 1 211 ? -0.368 -20.459 5.949 1.00 90.06 211 GLN A N 1
ATOM 1542 C CA . GLN A 1 211 ? -1.648 -20.656 6.619 1.00 90.06 211 GLN A CA 1
ATOM 1543 C C . GLN A 1 211 ? -2.480 -19.366 6.609 1.00 90.06 211 GLN A C 1
ATOM 1545 O O . GLN A 1 211 ? -1.972 -18.277 6.880 1.00 90.06 211 GLN A O 1
ATOM 1550 N N . GLU A 1 212 ? -3.779 -19.504 6.342 1.00 94.81 212 GLU A N 1
ATOM 1551 C CA . GLU A 1 212 ? -4.743 -18.421 6.522 1.00 94.81 212 GLU A CA 1
ATOM 1552 C C . GLU A 1 212 ? -4.949 -18.127 8.014 1.00 94.81 212 GLU A C 1
ATOM 1554 O O . GLU A 1 212 ? -5.146 -19.037 8.825 1.00 94.81 212 GLU A O 1
ATOM 1559 N N . VAL A 1 213 ? -4.917 -16.846 8.370 1.00 95.31 213 VAL A N 1
ATOM 1560 C CA . VAL A 1 213 ? -5.163 -16.354 9.728 1.00 95.31 213 VAL A CA 1
ATOM 1561 C C . VAL A 1 213 ? -6.210 -15.249 9.701 1.00 95.31 213 VAL A C 1
ATOM 1563 O O . VAL A 1 213 ? -6.437 -14.603 8.675 1.00 95.31 213 VAL A O 1
ATOM 1566 N N . THR A 1 214 ? -6.838 -15.007 10.846 1.00 96.06 214 THR A N 1
ATOM 1567 C CA . THR A 1 214 ? -7.677 -13.825 11.054 1.00 96.06 214 THR A CA 1
ATOM 1568 C C . THR A 1 214 ? -6.845 -12.651 11.581 1.00 96.06 214 THR A C 1
ATOM 1570 O O . THR A 1 214 ? -5.817 -12.846 12.234 1.00 96.06 214 THR A O 1
ATOM 1573 N N . ALA A 1 215 ? -7.254 -11.407 11.320 1.00 93.38 215 ALA A N 1
ATOM 1574 C CA . ALA A 1 215 ? -6.473 -10.239 11.736 1.00 93.38 215 ALA A CA 1
ATOM 1575 C C . ALA A 1 215 ? -6.343 -10.095 13.269 1.00 93.38 215 ALA A C 1
ATOM 1577 O O . ALA A 1 215 ? -5.372 -9.510 13.751 1.00 93.38 215 ALA A O 1
ATOM 1578 N N . ASP A 1 216 ? -7.266 -10.663 14.050 1.00 92.62 216 ASP A N 1
ATOM 1579 C CA . ASP A 1 216 ? -7.195 -10.708 15.521 1.00 92.62 216 ASP A CA 1
ATOM 1580 C C . ASP A 1 216 ? -6.111 -11.668 16.031 1.00 92.62 216 ASP A C 1
ATOM 1582 O O . ASP A 1 216 ? -5.667 -11.538 17.171 1.00 92.62 216 ASP A O 1
ATOM 1586 N N . GLN A 1 217 ? -5.642 -12.582 15.175 1.00 94.31 217 GLN A N 1
ATOM 1587 C CA . GLN A 1 217 ? -4.535 -13.492 15.454 1.00 94.31 217 GLN A CA 1
ATOM 1588 C C . GLN A 1 217 ? -3.164 -12.878 15.149 1.00 94.31 217 GLN A C 1
ATOM 1590 O O . GLN A 1 217 ? -2.146 -13.472 15.503 1.00 94.31 217 GLN A O 1
ATOM 1595 N N . LEU A 1 218 ? -3.094 -11.698 14.514 1.00 92.31 218 LEU A N 1
ATOM 1596 C CA . LEU A 1 218 ? -1.819 -11.064 14.155 1.00 92.31 218 LEU A CA 1
ATOM 1597 C C . LEU A 1 218 ? -0.888 -10.794 15.351 1.00 92.31 218 LEU A C 1
ATOM 1599 O O . LEU A 1 218 ? 0.316 -10.990 15.183 1.00 92.31 218 LEU A O 1
ATOM 1603 N N . PRO A 1 219 ? -1.363 -10.408 16.555 1.00 91.69 219 PRO A N 1
ATOM 1604 C CA . PRO A 1 219 ? -0.491 -10.286 17.723 1.00 91.69 219 PRO A CA 1
ATOM 1605 C C . PRO A 1 219 ? 0.202 -11.602 18.097 1.00 91.69 219 PRO A C 1
ATOM 1607 O O . PRO A 1 219 ? 1.394 -11.604 18.389 1.00 91.69 219 PRO A O 1
ATOM 1610 N N . GLN A 1 220 ? -0.516 -12.733 18.065 1.00 92.31 220 GLN A N 1
ATOM 1611 C CA . GLN A 1 220 ? 0.078 -14.045 18.341 1.00 92.31 220 GLN A CA 1
ATOM 1612 C C . GLN A 1 220 ? 0.912 -14.536 17.163 1.00 92.31 220 GLN A C 1
ATOM 1614 O O . GLN A 1 220 ? 1.925 -15.195 17.379 1.00 92.31 220 GLN A O 1
ATOM 1619 N N . TYR A 1 221 ? 0.502 -14.215 15.934 1.00 90.81 221 TYR A N 1
ATOM 1620 C CA . TYR A 1 221 ? 1.275 -14.503 14.738 1.00 90.81 221 TYR A CA 1
ATOM 1621 C C . TYR A 1 221 ? 2.645 -13.846 14.885 1.00 90.81 221 TYR A C 1
ATOM 1623 O O . TYR A 1 221 ? 3.637 -14.561 14.935 1.00 90.81 221 TYR A O 1
ATOM 1631 N N . PHE A 1 222 ? 2.718 -12.523 15.070 1.00 89.44 222 PHE A N 1
ATOM 1632 C CA . PHE A 1 222 ? 3.952 -11.738 15.241 1.00 89.44 222 PHE A CA 1
ATOM 1633 C C . PHE A 1 222 ? 4.570 -11.781 16.643 1.00 89.44 222 PHE A C 1
ATOM 1635 O O . PHE A 1 222 ? 5.405 -10.934 16.958 1.00 89.44 222 PHE A O 1
ATOM 1642 N N . ALA A 1 223 ? 4.215 -12.750 17.489 1.00 89.00 223 ALA A N 1
ATOM 1643 C CA . ALA A 1 223 ? 4.814 -12.845 18.815 1.00 89.00 223 ALA A CA 1
ATOM 1644 C C . ALA A 1 223 ? 6.349 -12.971 18.706 1.00 89.00 223 ALA A C 1
ATOM 1646 O O . ALA A 1 223 ? 6.861 -13.726 17.877 1.00 89.00 223 ALA A O 1
ATOM 1647 N N . GLY A 1 224 ? 7.072 -12.179 19.503 1.00 84.75 224 GLY A N 1
ATOM 1648 C CA . GLY A 1 224 ? 8.534 -12.060 19.444 1.00 84.75 224 GLY A CA 1
ATOM 1649 C C . GLY A 1 224 ? 9.080 -11.107 18.370 1.00 84.75 224 GLY A C 1
ATOM 1650 O O . GLY A 1 224 ? 10.249 -10.741 18.425 1.00 84.75 224 GLY A O 1
ATOM 1651 N N . ASP A 1 225 ? 8.258 -10.637 17.427 1.00 85.31 225 ASP A N 1
ATOM 1652 C CA . ASP A 1 225 ? 8.655 -9.649 16.419 1.00 85.31 225 ASP A CA 1
ATOM 1653 C C . ASP A 1 225 ? 8.195 -8.245 16.830 1.00 85.31 225 ASP A C 1
ATOM 1655 O O . ASP A 1 225 ? 7.144 -7.740 16.421 1.00 85.31 225 ASP A O 1
ATOM 1659 N N . ARG A 1 226 ? 9.012 -7.579 17.652 1.00 82.94 226 ARG A N 1
ATOM 1660 C CA . ARG A 1 226 ? 8.738 -6.209 18.125 1.00 82.94 226 ARG A CA 1
ATOM 1661 C C . ARG A 1 226 ? 8.588 -5.210 16.981 1.00 82.94 226 ARG A C 1
ATOM 1663 O O . ARG A 1 226 ? 7.854 -4.227 17.110 1.00 82.94 226 ARG A O 1
ATOM 1670 N N . SER A 1 227 ? 9.279 -5.452 15.866 1.00 83.06 227 SER A N 1
ATOM 1671 C CA . SER A 1 227 ? 9.238 -4.576 14.701 1.00 83.06 227 SER A CA 1
ATOM 1672 C C . SER A 1 227 ? 7.852 -4.572 14.057 1.00 83.06 227 SER A C 1
ATOM 1674 O O . SER A 1 227 ? 7.397 -3.508 13.646 1.00 83.06 227 SER A O 1
ATOM 1676 N N . MET A 1 228 ? 7.166 -5.718 14.055 1.00 85.75 228 MET A N 1
ATOM 1677 C CA . MET A 1 228 ? 5.808 -5.866 13.536 1.00 85.75 228 MET A CA 1
ATOM 1678 C C . MET A 1 228 ? 4.738 -5.535 14.580 1.00 85.75 228 MET A C 1
ATOM 1680 O O . MET A 1 228 ? 3.758 -4.859 14.262 1.00 85.75 228 MET A O 1
ATOM 1684 N N . LEU A 1 229 ? 4.941 -5.933 15.841 1.00 86.56 229 LEU A N 1
ATOM 1685 C CA . LEU A 1 229 ? 3.995 -5.665 16.931 1.00 86.56 229 LEU A CA 1
ATOM 1686 C C . LEU A 1 229 ? 3.756 -4.164 17.155 1.00 86.56 229 LEU A C 1
ATOM 1688 O O . LEU A 1 229 ? 2.628 -3.763 17.438 1.00 86.56 229 LEU A O 1
ATOM 1692 N N . LYS A 1 230 ? 4.771 -3.312 16.946 1.00 88.38 230 LYS A N 1
ATOM 1693 C CA . LYS A 1 230 ? 4.610 -1.848 17.040 1.00 88.38 230 LYS A CA 1
ATOM 1694 C C . LYS A 1 230 ? 3.595 -1.277 16.034 1.00 88.38 230 LYS A C 1
ATOM 1696 O O . LYS A 1 230 ? 3.044 -0.213 16.272 1.00 88.38 230 LYS A O 1
ATOM 1701 N N . TYR A 1 231 ? 3.357 -1.941 14.898 1.00 88.31 231 TYR A N 1
ATOM 1702 C CA . TYR A 1 231 ? 2.384 -1.472 13.905 1.00 88.31 231 TYR A CA 1
ATOM 1703 C C . TYR A 1 231 ? 0.948 -1.801 14.317 1.00 88.31 231 TYR A C 1
ATOM 1705 O O . TYR A 1 231 ? 0.027 -1.061 13.975 1.00 88.31 231 TYR A O 1
ATOM 1713 N N . LEU A 1 232 ? 0.759 -2.882 15.080 1.00 86.25 232 LEU A N 1
ATOM 1714 C CA . LEU A 1 232 ? -0.542 -3.256 15.632 1.00 86.25 232 LEU A CA 1
ATOM 1715 C C . LEU A 1 232 ? -0.997 -2.274 16.720 1.00 86.25 232 LEU A C 1
ATOM 1717 O O . LEU A 1 232 ? -2.188 -1.964 16.787 1.00 86.25 232 LEU A O 1
ATOM 1721 N N . SER A 1 233 ? -0.078 -1.713 17.517 1.00 84.62 233 SER A N 1
ATOM 1722 C CA . SER A 1 233 ? -0.445 -0.718 18.538 1.00 84.62 233 SER A CA 1
ATOM 1723 C C . SER A 1 233 ? -1.010 0.573 17.933 1.00 84.62 233 SER A C 1
ATOM 1725 O O . SER A 1 233 ? -1.927 1.160 18.501 1.00 84.62 233 SER A O 1
ATOM 1727 N N . TYR A 1 234 ? -0.592 0.957 16.718 1.00 82.75 234 TYR A N 1
ATOM 1728 C CA . TYR A 1 234 ? -1.170 2.104 15.998 1.00 82.75 234 TYR A CA 1
ATOM 1729 C C . TYR A 1 234 ? -2.662 1.939 15.668 1.00 82.75 234 TYR A C 1
ATOM 1731 O O . TYR A 1 234 ? -3.349 2.925 15.393 1.00 82.75 234 TYR A O 1
ATOM 1739 N N . ILE A 1 235 ? -3.168 0.703 15.666 1.00 78.12 235 ILE A N 1
ATOM 1740 C CA . ILE A 1 235 ? -4.583 0.397 15.434 1.00 78.12 235 ILE A CA 1
ATOM 1741 C C . ILE A 1 235 ? -5.353 0.352 16.765 1.00 78.12 235 ILE A C 1
ATOM 1743 O O . ILE A 1 235 ? -6.494 0.812 16.822 1.00 78.12 235 ILE A O 1
ATOM 1747 N N . GLN A 1 236 ? -4.735 -0.190 17.819 1.00 63.94 236 GLN A N 1
ATOM 1748 C CA . GLN A 1 236 ? -5.392 -0.571 19.076 1.00 63.94 236 GLN A CA 1
ATOM 1749 C C . GLN A 1 236 ? -5.616 0.585 20.067 1.00 63.94 236 GLN A C 1
ATOM 1751 O O . GLN A 1 236 ? -6.578 0.530 20.827 1.00 63.94 236 GLN A O 1
ATOM 1756 N N . ASP A 1 237 ? -4.820 1.658 20.024 1.00 56.25 237 ASP A N 1
ATOM 1757 C CA . ASP A 1 237 ? -4.875 2.766 21.002 1.00 56.25 237 ASP A CA 1
ATOM 1758 C C . ASP A 1 237 ? -6.072 3.729 20.836 1.00 56.25 237 ASP A C 1
ATOM 1760 O O . ASP A 1 237 ? -6.064 4.860 21.332 1.00 56.25 237 ASP A O 1
ATOM 1764 N N . ARG A 1 238 ? -7.136 3.319 20.133 1.00 58.38 238 ARG A N 1
ATOM 1765 C CA . ARG A 1 238 ? -8.293 4.187 19.897 1.00 58.38 238 ARG A CA 1
ATOM 1766 C C . ARG A 1 238 ? -9.301 4.095 21.050 1.00 58.38 238 ARG A C 1
ATOM 1768 O O . ARG A 1 238 ? -9.869 3.027 21.270 1.00 58.38 238 ARG A O 1
ATOM 1775 N N . PRO A 1 239 ? -9.591 5.205 21.757 1.00 47.69 239 PRO A N 1
ATOM 1776 C CA . PRO A 1 239 ? -10.488 5.215 22.907 1.00 47.69 239 PRO A CA 1
ATOM 1777 C C . PRO A 1 239 ? -11.944 5.106 22.438 1.00 47.69 239 PRO A C 1
ATOM 1779 O O . PRO A 1 239 ? -12.652 6.097 22.284 1.00 47.69 239 PRO A O 1
ATOM 1782 N N . SER A 1 240 ? -12.400 3.887 22.177 1.00 52.41 240 SER A N 1
ATOM 1783 C CA . SER A 1 240 ? -13.797 3.567 21.900 1.00 52.41 240 SER A CA 1
ATOM 1784 C C . SER A 1 240 ? -14.189 2.333 22.702 1.00 52.41 240 SER A C 1
ATOM 1786 O O . SER A 1 240 ? -13.425 1.383 22.807 1.00 52.41 240 SER A O 1
ATOM 1788 N N . LYS A 1 241 ? -15.407 2.328 23.255 1.00 50.69 241 LYS A N 1
ATOM 1789 C CA . LYS A 1 241 ? -16.008 1.141 23.891 1.00 50.69 241 LYS A CA 1
ATOM 1790 C C . LYS A 1 241 ? -16.330 0.019 22.883 1.00 50.69 241 LYS A C 1
ATOM 1792 O O . LYS A 1 241 ? -16.797 -1.035 23.300 1.00 50.69 241 LYS A O 1
ATOM 1797 N N . ALA A 1 242 ? -16.143 0.252 21.581 1.00 60.75 242 ALA A N 1
ATOM 1798 C CA . ALA A 1 242 ? -16.362 -0.724 20.516 1.00 60.75 242 ALA A CA 1
ATOM 1799 C C . ALA A 1 242 ? -15.074 -1.492 20.174 1.00 60.75 242 ALA A C 1
ATOM 1801 O O . ALA A 1 242 ? -13.972 -0.980 20.363 1.00 60.75 242 ALA A O 1
ATOM 1802 N N . ALA A 1 243 ? -15.224 -2.710 19.646 1.00 66.62 243 ALA A N 1
ATOM 1803 C CA . ALA A 1 243 ? -14.108 -3.523 19.166 1.00 66.62 243 ALA A CA 1
ATOM 1804 C C . ALA A 1 243 ? -13.258 -2.755 18.128 1.00 66.62 243 ALA A C 1
ATOM 1806 O O . ALA A 1 243 ? -13.817 -1.977 17.345 1.00 66.62 243 ALA A O 1
ATOM 1807 N N . PRO A 1 244 ? -11.924 -2.949 18.102 1.00 80.69 244 PRO A N 1
ATOM 1808 C CA . PRO A 1 244 ? -11.061 -2.263 17.146 1.00 80.69 244 PRO A CA 1
ATOM 1809 C C . PRO A 1 244 ? -11.452 -2.654 15.719 1.00 80.69 244 PRO A C 1
ATOM 1811 O O . PRO A 1 244 ? -11.693 -3.825 15.446 1.00 80.69 244 PRO A O 1
ATOM 1814 N N . LEU A 1 245 ? -11.498 -1.682 14.811 1.00 90.00 245 LEU A N 1
ATOM 1815 C CA . LEU A 1 245 ? -11.694 -1.920 13.381 1.00 90.00 245 LEU A CA 1
ATOM 1816 C C . LEU A 1 245 ? -10.358 -1.788 12.652 1.00 90.00 245 LEU A C 1
ATOM 1818 O O . LEU A 1 245 ? -9.550 -0.913 12.969 1.00 90.00 245 LEU A O 1
ATOM 1822 N N . TYR A 1 246 ? -10.135 -2.658 11.674 1.00 93.69 246 TYR A N 1
ATOM 1823 C CA . TYR A 1 246 ? -8.905 -2.738 10.896 1.00 93.69 246 TYR A CA 1
ATOM 1824 C C . TYR A 1 246 ? -9.170 -2.184 9.504 1.00 93.69 246 TYR A C 1
ATOM 1826 O O . TYR A 1 246 ? -10.159 -2.558 8.881 1.00 93.69 246 TYR A O 1
ATOM 1834 N N . ALA A 1 247 ? -8.304 -1.289 9.026 1.00 95.88 247 ALA A N 1
ATOM 1835 C CA . ALA A 1 247 ? -8.395 -0.758 7.672 1.00 95.88 247 ALA A CA 1
ATOM 1836 C C . ALA A 1 247 ? -7.847 -1.787 6.676 1.00 95.88 247 ALA A C 1
ATOM 1838 O O . ALA A 1 247 ? -6.683 -2.184 6.774 1.00 95.88 247 ALA A O 1
ATOM 1839 N N . VAL A 1 248 ? -8.683 -2.212 5.734 1.00 97.75 248 VAL A N 1
ATOM 1840 C CA . VAL A 1 248 ? -8.417 -3.338 4.837 1.00 97.75 248 VAL A CA 1
ATOM 1841 C C . VAL A 1 248 ? -8.683 -2.928 3.396 1.00 97.75 248 VAL A C 1
ATOM 1843 O O . VAL A 1 248 ? -9.729 -2.351 3.103 1.00 97.75 248 VAL A O 1
ATOM 1846 N N . LEU A 1 249 ? -7.754 -3.247 2.495 1.00 98.50 249 LEU A N 1
ATOM 1847 C CA . LEU A 1 249 ? -8.009 -3.222 1.055 1.00 98.50 249 LEU A CA 1
ATOM 1848 C C . LEU A 1 249 ? -8.417 -4.627 0.603 1.00 98.50 249 LEU A C 1
ATOM 1850 O O . LEU A 1 249 ? -7.723 -5.597 0.911 1.00 98.50 249 LEU A O 1
ATOM 1854 N N . ARG A 1 250 ? -9.529 -4.740 -0.123 1.00 98.06 250 ARG A N 1
ATOM 1855 C CA . ARG A 1 250 ? -10.066 -5.989 -0.666 1.00 98.06 250 ARG A CA 1
ATOM 1856 C C . ARG A 1 250 ? -10.337 -5.876 -2.155 1.00 98.06 250 ARG A C 1
ATOM 1858 O O . ARG A 1 250 ? -10.539 -4.783 -2.682 1.00 98.06 250 ARG A O 1
ATOM 1865 N N . ASP A 1 251 ? -10.345 -7.013 -2.823 1.00 96.94 251 ASP A N 1
ATOM 1866 C CA . ASP A 1 251 ? -10.755 -7.122 -4.217 1.00 96.94 251 ASP A CA 1
ATOM 1867 C C . ASP A 1 251 ? -12.274 -7.380 -4.338 1.00 96.94 251 ASP A C 1
ATOM 1869 O O . ASP A 1 251 ? -12.984 -7.543 -3.337 1.00 96.94 251 ASP A O 1
ATOM 1873 N N . SER A 1 252 ? -12.810 -7.409 -5.559 1.00 95.00 252 SER A N 1
ATOM 1874 C CA . SER A 1 252 ? -14.248 -7.629 -5.774 1.00 95.00 252 SER A CA 1
ATOM 1875 C C . SER A 1 252 ? -14.727 -9.031 -5.378 1.00 95.00 252 SER A C 1
ATOM 1877 O O . SER A 1 252 ? -15.923 -9.222 -5.164 1.00 95.00 252 SER A O 1
ATOM 1879 N N . ALA A 1 253 ? -13.819 -10.001 -5.249 1.00 95.94 253 ALA A N 1
ATOM 1880 C CA . ALA A 1 253 ? -14.100 -11.333 -4.718 1.00 95.94 253 ALA A CA 1
ATOM 1881 C C . ALA A 1 253 ? -13.942 -11.416 -3.193 1.00 95.94 253 ALA A C 1
ATOM 1883 O O . ALA A 1 253 ? -14.010 -12.507 -2.629 1.00 95.94 253 ALA A O 1
ATOM 1884 N N . GLN A 1 254 ? -13.793 -10.268 -2.523 1.00 95.88 254 GLN A N 1
ATOM 1885 C CA . GLN A 1 254 ? -13.636 -10.140 -1.075 1.00 95.88 254 GLN A CA 1
ATOM 1886 C C . GLN A 1 254 ? -12.303 -10.691 -0.543 1.00 95.88 254 GLN A C 1
ATOM 1888 O O . GLN A 1 254 ? -12.150 -10.821 0.675 1.00 95.88 254 GLN A O 1
ATOM 1893 N N . ALA A 1 255 ? -11.324 -10.966 -1.412 1.00 97.25 255 ALA A N 1
ATOM 1894 C CA . ALA A 1 255 ? -9.984 -11.355 -0.996 1.00 97.25 255 ALA A CA 1
ATOM 1895 C C . ALA A 1 255 ? -9.255 -10.150 -0.387 1.00 97.25 255 ALA A C 1
ATOM 1897 O O . ALA A 1 255 ? -9.241 -9.056 -0.951 1.00 97.25 255 ALA A O 1
ATOM 1898 N N . VAL A 1 256 ? -8.648 -10.347 0.783 1.00 98.31 256 VAL A N 1
ATOM 1899 C CA . VAL A 1 256 ? -7.918 -9.304 1.517 1.00 98.31 256 VAL A CA 1
ATOM 1900 C C . VAL A 1 256 ? -6.534 -9.108 0.919 1.00 98.31 256 VAL A C 1
ATOM 1902 O O . VAL A 1 256 ? -5.722 -10.025 0.945 1.00 98.31 256 VAL A O 1
ATOM 1905 N N . LEU A 1 257 ? -6.248 -7.900 0.440 1.00 98.06 257 LEU A N 1
ATOM 1906 C CA . LEU A 1 257 ? -4.977 -7.525 -0.182 1.00 98.06 257 LEU A CA 1
ATOM 1907 C C . LEU A 1 257 ? -3.989 -6.964 0.838 1.00 98.06 257 LEU A C 1
ATOM 1909 O O . LEU A 1 257 ? -2.801 -7.282 0.809 1.00 98.06 257 LEU A O 1
ATOM 1913 N N . SER A 1 258 ? -4.471 -6.136 1.763 1.00 97.56 258 SER A N 1
ATOM 1914 C CA . SER A 1 258 ? -3.653 -5.588 2.843 1.00 97.56 258 SER A CA 1
ATOM 1915 C C . SER A 1 258 ? -4.463 -5.247 4.078 1.00 97.56 258 SER A C 1
ATOM 1917 O O . SER A 1 258 ? -5.660 -4.968 4.021 1.00 97.56 258 SER A O 1
ATOM 1919 N N . VAL A 1 259 ? -3.758 -5.232 5.204 1.00 96.88 259 VAL A N 1
ATOM 1920 C CA . VAL A 1 259 ? -4.222 -4.758 6.501 1.00 96.88 259 VAL A CA 1
ATOM 1921 C C . VAL A 1 259 ? -3.329 -3.587 6.899 1.00 96.88 259 VAL A C 1
ATOM 1923 O O . VAL A 1 259 ? -2.216 -3.772 7.394 1.00 96.88 259 VAL A O 1
ATOM 1926 N N . SER A 1 260 ? -3.792 -2.363 6.657 1.00 94.56 260 SER A N 1
ATOM 1927 C CA . SER A 1 260 ? -3.010 -1.142 6.875 1.00 94.56 260 SER A CA 1
ATOM 1928 C C . SER A 1 260 ? -2.976 -0.735 8.359 1.00 94.56 260 SER A C 1
ATOM 1930 O O . SER A 1 260 ? -4.032 -0.705 8.994 1.00 94.56 260 SER A O 1
ATOM 1932 N N . PRO A 1 261 ? -1.814 -0.330 8.923 1.00 93.38 261 PRO A N 1
ATOM 1933 C CA . PRO A 1 261 ? -0.485 -0.178 8.304 1.00 93.38 261 PRO A CA 1
ATOM 1934 C C . PRO A 1 261 ? 0.452 -1.399 8.487 1.00 93.38 261 PRO A C 1
ATOM 1936 O O . PRO A 1 261 ? 1.677 -1.257 8.452 1.00 93.38 261 PRO A O 1
ATOM 1939 N N . VAL A 1 262 ? -0.104 -2.579 8.760 1.00 92.81 262 VAL A N 1
ATOM 1940 C CA . VAL A 1 262 ? 0.626 -3.740 9.284 1.00 92.81 262 VAL A CA 1
ATOM 1941 C C . VAL A 1 262 ? 1.295 -4.537 8.168 1.00 92.81 262 VAL A C 1
ATOM 1943 O O . VAL A 1 262 ? 2.524 -4.586 8.115 1.00 92.81 262 VAL A O 1
ATOM 1946 N N . ILE A 1 263 ? 0.513 -5.182 7.297 1.00 94.19 263 ILE A N 1
ATOM 1947 C CA . ILE A 1 263 ? 1.032 -6.187 6.362 1.00 94.19 263 ILE A CA 1
ATOM 1948 C C . ILE A 1 263 ? 0.130 -6.379 5.132 1.00 94.19 263 ILE A C 1
ATOM 1950 O O . ILE A 1 263 ? -1.080 -6.168 5.202 1.00 94.19 263 ILE A O 1
ATOM 1954 N N . ASN A 1 264 ? 0.728 -6.825 4.025 1.00 96.44 264 ASN A N 1
ATOM 1955 C CA . ASN A 1 264 ? 0.033 -7.246 2.805 1.00 96.44 264 ASN A CA 1
ATOM 1956 C C . ASN A 1 264 ? -0.255 -8.757 2.820 1.00 96.44 264 ASN A C 1
ATOM 1958 O O . ASN A 1 264 ? 0.322 -9.506 3.610 1.00 96.44 264 ASN A O 1
ATOM 1962 N N . ALA A 1 265 ? -1.129 -9.224 1.938 1.00 96.38 265 ALA A N 1
ATOM 1963 C CA . ALA A 1 265 ? -1.363 -10.647 1.741 1.00 96.38 265 ALA A CA 1
ATOM 1964 C C . ALA A 1 265 ? -0.328 -11.271 0.791 1.00 96.38 265 ALA A C 1
ATOM 1966 O O . ALA A 1 265 ? 0.181 -10.619 -0.120 1.00 96.38 265 ALA A O 1
ATOM 1967 N N . GLU A 1 266 ? -0.027 -12.557 0.980 1.00 94.19 266 GLU A N 1
ATOM 1968 C CA . GLU A 1 266 ? 0.965 -13.268 0.157 1.00 94.19 266 GLU A CA 1
ATOM 1969 C C . GLU A 1 266 ? 0.497 -13.426 -1.298 1.00 94.19 266 GLU A C 1
ATOM 1971 O O . GLU A 1 266 ? 1.291 -13.313 -2.230 1.00 94.19 266 GLU A O 1
ATOM 1976 N N . HIS A 1 267 ? -0.800 -13.659 -1.522 1.00 93.38 267 HIS A N 1
ATOM 1977 C CA . HIS A 1 267 ? -1.309 -13.979 -2.858 1.00 93.38 267 HIS A CA 1
ATOM 1978 C C . HIS A 1 267 ? -1.123 -12.828 -3.859 1.00 93.38 267 HIS A C 1
ATOM 1980 O O . HIS A 1 267 ? -0.876 -13.084 -5.032 1.00 93.38 267 HIS A O 1
ATOM 1986 N N . CYS A 1 268 ? -1.172 -11.572 -3.407 1.00 93.44 268 CYS A N 1
ATOM 1987 C CA . CYS A 1 268 ? -0.977 -10.384 -4.236 1.00 93.44 268 CYS A CA 1
ATOM 1988 C C . CYS A 1 268 ? 0.469 -9.860 -4.211 1.00 93.44 268 CYS A C 1
ATOM 1990 O O . CYS A 1 268 ? 0.738 -8.764 -4.701 1.00 93.44 268 CYS A O 1
ATOM 1992 N N . ARG A 1 269 ? 1.423 -10.632 -3.674 1.00 92.81 269 ARG A N 1
ATOM 1993 C CA . ARG A 1 269 ? 2.835 -10.246 -3.601 1.00 92.81 269 ARG A CA 1
ATOM 1994 C C . ARG A 1 269 ? 3.413 -9.925 -4.983 1.00 92.81 269 ARG A C 1
ATOM 1996 O O . ARG A 1 269 ? 3.281 -10.711 -5.929 1.00 92.81 269 ARG A O 1
ATOM 2003 N N . VAL A 1 270 ? 4.126 -8.801 -5.048 1.00 91.25 270 VAL A N 1
ATOM 2004 C CA . VAL A 1 270 ? 5.002 -8.415 -6.161 1.00 91.25 270 VAL A CA 1
ATOM 2005 C C . VAL A 1 270 ? 6.273 -9.264 -6.114 1.00 91.25 270 VAL A C 1
ATOM 2007 O O . VAL A 1 270 ? 6.939 -9.333 -5.082 1.00 91.25 270 VAL A O 1
ATOM 2010 N N . THR A 1 271 ? 6.616 -9.912 -7.224 1.00 88.50 271 THR A N 1
ATOM 2011 C CA . THR A 1 271 ? 7.779 -10.804 -7.340 1.00 88.50 271 THR A CA 1
ATOM 2012 C C . THR A 1 271 ? 8.690 -10.372 -8.488 1.00 88.50 271 THR A C 1
ATOM 2014 O O . THR A 1 271 ? 8.188 -9.807 -9.459 1.00 88.50 271 THR A O 1
ATOM 2017 N N . PRO A 1 272 ? 10.001 -10.688 -8.450 1.00 83.88 272 PRO A N 1
ATOM 2018 C CA . PRO A 1 272 ? 10.897 -10.418 -9.577 1.00 83.88 272 PRO A CA 1
ATOM 2019 C C . PRO A 1 272 ? 10.507 -11.193 -10.842 1.00 83.88 272 PRO A C 1
ATOM 2021 O O . PRO A 1 272 ? 10.733 -10.732 -11.959 1.00 83.88 272 PRO A O 1
ATOM 2024 N N . ALA A 1 273 ? 9.939 -12.389 -10.655 1.00 70.62 273 ALA A N 1
ATOM 2025 C CA . ALA A 1 273 ? 9.500 -13.255 -11.735 1.00 70.62 273 ALA A CA 1
ATOM 2026 C C . ALA A 1 273 ? 8.266 -12.673 -12.433 1.00 70.62 273 ALA A C 1
ATOM 2028 O O . ALA A 1 273 ? 7.258 -12.372 -11.789 1.00 70.62 273 ALA A O 1
ATOM 2029 N N . THR A 1 274 ? 8.346 -12.568 -13.754 1.00 60.28 274 THR A N 1
ATOM 2030 C CA . THR A 1 274 ? 7.213 -12.300 -14.637 1.00 60.28 274 THR A CA 1
ATOM 2031 C C . THR A 1 274 ? 6.418 -13.591 -14.852 1.00 60.28 274 THR A C 1
ATOM 2033 O O . THR A 1 274 ? 6.993 -14.673 -14.997 1.00 60.28 274 THR A O 1
ATOM 2036 N N . GLN A 1 275 ? 5.085 -13.514 -14.839 1.00 54.09 275 GLN A N 1
ATOM 2037 C CA . GLN A 1 275 ? 4.249 -14.677 -15.147 1.00 54.09 275 GLN A CA 1
ATOM 2038 C C . GLN A 1 275 ? 4.407 -15.039 -16.632 1.00 54.09 275 GLN A C 1
ATOM 2040 O O . GLN A 1 275 ? 4.180 -14.204 -17.504 1.00 54.09 275 GLN A O 1
ATOM 2045 N N . GLN A 1 276 ? 4.785 -16.285 -16.932 1.00 46.91 276 GLN A N 1
ATOM 2046 C CA . GLN A 1 276 ? 4.652 -16.821 -18.287 1.00 46.91 276 GLN A CA 1
ATOM 2047 C C . GLN A 1 276 ? 3.183 -17.157 -18.549 1.00 46.91 276 GLN A C 1
ATOM 2049 O O . GLN A 1 276 ? 2.613 -18.022 -17.881 1.00 46.91 276 GLN A O 1
ATOM 2054 N N . LEU A 1 277 ? 2.572 -16.498 -19.532 1.00 40.81 277 LEU A N 1
ATOM 2055 C CA . LEU A 1 277 ? 1.215 -16.810 -19.959 1.00 40.81 277 LEU A CA 1
ATOM 2056 C C . LEU A 1 277 ? 1.248 -17.915 -21.031 1.00 40.81 277 LEU A C 1
ATOM 2058 O O . LEU A 1 277 ? 1.450 -17.642 -22.207 1.00 40.81 277 LEU A O 1
ATOM 2062 N N . GLY A 1 278 ? 1.022 -19.166 -20.625 1.00 40.12 278 GLY A N 1
ATOM 2063 C CA . GLY A 1 278 ? 0.655 -20.261 -21.534 1.00 40.12 278 GLY A CA 1
ATOM 2064 C C . GLY A 1 278 ? 1.768 -20.836 -22.427 1.00 40.12 278 GLY A C 1
ATOM 2065 O O . GLY A 1 278 ? 2.744 -20.193 -22.793 1.00 40.12 278 GLY A O 1
ATOM 2066 N N . ALA A 1 279 ? 1.599 -22.104 -22.805 1.00 38.84 279 ALA A N 1
ATOM 2067 C CA . ALA A 1 279 ? 2.572 -22.926 -23.534 1.00 38.84 279 ALA A CA 1
ATOM 2068 C C . ALA A 1 279 ? 2.784 -22.557 -25.024 1.00 38.84 279 ALA A C 1
ATOM 2070 O O . ALA A 1 279 ? 3.284 -23.379 -25.790 1.00 38.84 279 ALA A O 1
ATOM 2071 N N . LEU A 1 280 ? 2.418 -21.349 -25.461 1.00 43.72 280 LEU A N 1
ATOM 2072 C CA . LEU A 1 280 ? 2.571 -20.899 -26.846 1.00 43.72 280 LEU A CA 1
ATOM 2073 C C . LEU A 1 280 ? 3.207 -19.502 -26.890 1.00 43.72 280 LEU A C 1
ATOM 2075 O O . LEU A 1 280 ? 2.558 -18.491 -26.660 1.00 43.72 280 LEU A O 1
ATOM 2079 N N . GLN A 1 281 ? 4.490 -19.500 -27.259 1.00 40.09 281 GLN A N 1
ATOM 2080 C CA . GLN A 1 281 ? 5.268 -18.377 -27.792 1.00 40.09 281 GLN A CA 1
ATOM 2081 C C . GLN A 1 281 ? 5.594 -17.193 -26.848 1.00 40.09 281 GLN A C 1
ATOM 2083 O O . GLN A 1 281 ? 5.017 -16.118 -26.937 1.00 40.09 281 GLN A O 1
ATOM 2088 N N . GLY A 1 282 ? 6.658 -17.351 -26.049 1.00 46.84 282 GLY A N 1
ATOM 2089 C CA . GLY A 1 282 ? 7.796 -16.409 -25.973 1.00 46.84 282 GLY A CA 1
ATOM 2090 C C . GLY A 1 282 ? 7.607 -14.955 -25.505 1.00 46.84 282 GLY A C 1
ATOM 2091 O O . GLY A 1 282 ? 8.607 -14.246 -25.413 1.00 46.84 282 GLY A O 1
ATOM 2092 N N . ALA A 1 283 ? 6.399 -14.486 -25.198 1.00 45.09 283 ALA A N 1
ATOM 2093 C CA . ALA A 1 283 ? 6.169 -13.128 -24.717 1.00 45.09 283 ALA A CA 1
ATOM 2094 C C . ALA A 1 283 ? 6.198 -13.091 -23.181 1.00 45.09 283 ALA A C 1
ATOM 2096 O O . ALA A 1 283 ? 5.310 -13.613 -22.511 1.00 45.09 283 ALA A O 1
ATOM 2097 N N . ILE A 1 284 ? 7.231 -12.465 -22.618 1.00 55.69 284 ILE A N 1
ATOM 2098 C CA . ILE A 1 284 ? 7.253 -12.091 -21.203 1.00 55.69 284 ILE A CA 1
ATOM 2099 C C . ILE A 1 284 ? 6.365 -10.852 -21.052 1.00 55.69 284 ILE A C 1
ATOM 2101 O O . ILE A 1 284 ? 6.750 -9.770 -21.497 1.00 55.69 284 ILE A O 1
ATOM 2105 N N . GLU A 1 285 ? 5.178 -10.992 -20.456 1.00 62.69 285 GLU A N 1
ATOM 2106 C CA . GLU A 1 285 ? 4.319 -9.836 -20.194 1.00 62.69 285 GLU A CA 1
ATOM 2107 C C . GLU A 1 285 ? 4.839 -9.065 -18.975 1.00 62.69 285 GLU A C 1
ATOM 2109 O O . GLU A 1 285 ? 5.162 -9.633 -17.928 1.00 62.69 285 GLU A O 1
ATOM 2114 N N . ALA A 1 286 ? 4.966 -7.749 -19.128 1.00 72.69 286 ALA A N 1
ATOM 2115 C CA . ALA A 1 286 ? 5.383 -6.882 -18.041 1.00 72.69 286 ALA A CA 1
ATOM 2116 C C . ALA A 1 286 ? 4.274 -6.779 -16.983 1.00 72.69 286 ALA A C 1
ATOM 2118 O O . ALA A 1 286 ? 3.103 -6.572 -17.307 1.00 72.69 286 ALA A O 1
ATOM 2119 N N . GLN A 1 287 ? 4.655 -6.874 -15.711 1.00 82.94 287 GLN A N 1
ATOM 2120 C CA . GLN A 1 287 ? 3.730 -6.819 -14.587 1.00 82.94 287 GLN A CA 1
ATOM 2121 C C . GLN A 1 287 ? 3.126 -5.415 -14.444 1.00 82.94 287 GLN A C 1
ATOM 2123 O O . GLN A 1 287 ? 3.750 -4.390 -14.756 1.00 82.94 287 GLN A O 1
ATOM 2128 N N . LYS A 1 288 ? 1.888 -5.370 -13.948 1.00 90.56 288 LYS A N 1
ATOM 2129 C CA . LYS A 1 288 ? 1.245 -4.14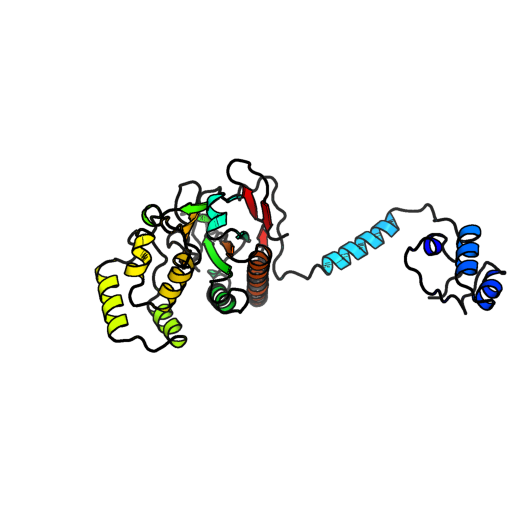5 -13.470 1.00 90.56 288 LYS A CA 1
ATOM 2130 C C . LYS A 1 288 ? 1.261 -4.173 -11.948 1.00 90.56 288 LYS A C 1
ATOM 2132 O O . LYS A 1 288 ? 0.824 -5.155 -11.357 1.00 90.56 288 LYS A O 1
ATOM 2137 N N . VAL A 1 289 ? 1.735 -3.106 -11.318 1.00 94.06 289 VAL A N 1
ATOM 2138 C CA . VAL A 1 289 ? 1.831 -3.029 -9.856 1.00 94.06 289 VAL A CA 1
ATOM 2139 C C . VAL A 1 289 ? 0.921 -1.927 -9.345 1.00 94.06 289 VAL A C 1
ATOM 2141 O O . VAL A 1 289 ? 1.073 -0.767 -9.725 1.00 94.06 289 VAL A O 1
ATOM 2144 N N . LEU A 1 290 ? -0.019 -2.281 -8.475 1.00 96.69 290 LEU A N 1
ATOM 2145 C CA . LEU A 1 290 ? -0.805 -1.320 -7.716 1.00 96.69 290 LEU A CA 1
ATOM 2146 C C . LEU A 1 290 ? 0.025 -0.853 -6.519 1.00 96.69 290 LEU A C 1
ATOM 2148 O O . LEU A 1 290 ? 0.387 -1.649 -5.654 1.00 96.69 290 LEU A O 1
ATOM 2152 N N . VAL A 1 291 ? 0.303 0.442 -6.466 1.00 97.69 291 VAL A N 1
ATOM 2153 C CA . VAL A 1 291 ? 0.874 1.111 -5.299 1.00 97.69 291 VAL A CA 1
ATOM 2154 C C . VAL A 1 291 ? -0.285 1.719 -4.527 1.00 97.69 291 VAL A C 1
ATOM 2156 O O . VAL A 1 291 ? -0.952 2.615 -5.042 1.00 97.69 291 VAL A O 1
ATOM 2159 N N . GLU A 1 292 ? -0.528 1.244 -3.312 1.00 97.81 292 GLU A N 1
ATOM 2160 C CA . GLU A 1 292 ? -1.463 1.862 -2.376 1.00 97.81 292 GLU A CA 1
ATOM 2161 C C . GLU A 1 292 ? -0.698 2.687 -1.342 1.00 97.81 292 GLU A C 1
ATOM 2163 O O . GLU A 1 292 ? 0.364 2.286 -0.866 1.00 97.81 292 GLU A O 1
ATOM 2168 N N . VAL A 1 293 ? -1.248 3.837 -0.964 1.00 98.50 293 VAL A N 1
ATOM 2169 C CA . VAL A 1 293 ? -0.761 4.613 0.173 1.00 98.50 293 VAL A CA 1
ATOM 2170 C C . VAL A 1 293 ? -1.942 5.045 1.018 1.00 98.50 293 VAL A C 1
ATOM 2172 O O . VAL A 1 293 ? -2.756 5.876 0.604 1.00 98.50 293 VAL A O 1
ATOM 2175 N N . SER A 1 294 ? -2.025 4.496 2.225 1.00 97.56 294 SER A N 1
ATOM 2176 C CA . SER A 1 294 ? -3.028 4.879 3.212 1.00 97.56 294 SER A CA 1
ATOM 2177 C C . SER A 1 294 ? -2.430 5.839 4.246 1.00 97.56 294 SER A C 1
ATOM 2179 O O . SER A 1 294 ? -1.227 5.813 4.516 1.00 97.56 294 SER A O 1
ATOM 2181 N N . SER A 1 295 ? -3.251 6.714 4.830 1.00 96.44 295 SER A N 1
ATOM 2182 C CA . SER A 1 295 ? -2.838 7.656 5.874 1.00 96.44 295 SER A CA 1
ATOM 2183 C C . SER A 1 295 ? -3.927 7.866 6.920 1.00 96.44 295 SER A C 1
ATOM 2185 O O . SER A 1 295 ? -5.122 7.939 6.614 1.00 96.44 295 SER A O 1
ATOM 2187 N N . SER A 1 296 ? -3.486 7.955 8.175 1.00 93.12 296 SER A N 1
ATOM 2188 C CA . SER A 1 296 ? -4.336 8.314 9.313 1.00 93.12 296 SER A CA 1
ATOM 2189 C C . SER A 1 296 ? -4.359 9.824 9.574 1.00 93.12 296 SER A C 1
ATOM 2191 O O . SER A 1 296 ? -5.196 10.272 10.348 1.00 93.12 296 SER A O 1
ATOM 2193 N N . ASP A 1 297 ? -3.447 10.580 8.955 1.00 92.75 297 ASP A N 1
ATOM 2194 C CA . ASP A 1 297 ? -3.217 12.002 9.225 1.00 92.75 297 ASP A CA 1
ATOM 2195 C C . ASP A 1 297 ? -3.978 12.893 8.232 1.00 92.75 297 ASP A C 1
ATOM 2197 O O . ASP A 1 297 ? -4.945 13.559 8.599 1.00 92.75 297 ASP A O 1
ATOM 2201 N N . SER A 1 298 ? -3.605 12.859 6.945 1.00 94.94 298 SER A N 1
ATOM 2202 C CA . SER A 1 298 ? -4.271 13.665 5.917 1.00 94.94 298 SER A CA 1
ATOM 2203 C C . SER A 1 298 ? -4.146 13.069 4.508 1.00 94.94 298 SER A C 1
ATOM 2205 O O . SER A 1 298 ? -3.289 12.223 4.230 1.00 94.94 298 SER A O 1
ATOM 2207 N N . LEU A 1 299 ? -4.998 13.528 3.583 1.00 94.75 299 LEU A N 1
ATOM 2208 C CA . LEU A 1 299 ? -4.912 13.140 2.170 1.00 94.75 299 LEU A CA 1
ATOM 2209 C C . LEU A 1 299 ? -3.617 13.656 1.530 1.00 94.75 299 LEU A C 1
ATOM 2211 O O . LEU A 1 299 ? -3.005 12.961 0.724 1.00 94.75 299 LEU A O 1
ATOM 2215 N N . GLU A 1 300 ? -3.186 14.858 1.907 1.00 95.25 300 GLU A N 1
ATOM 2216 C CA . GLU A 1 300 ? -1.958 15.485 1.424 1.00 95.25 300 GLU A CA 1
ATOM 2217 C C . GLU A 1 300 ? -0.722 14.680 1.836 1.00 95.25 300 GLU A C 1
ATOM 2219 O O . GLU A 1 300 ? 0.209 14.551 1.043 1.00 95.25 300 GLU A O 1
ATOM 2224 N N . VAL A 1 301 ? -0.706 14.111 3.048 1.00 96.38 301 VAL A N 1
ATOM 2225 C CA . VAL A 1 301 ? 0.378 13.218 3.491 1.00 96.38 301 VAL A CA 1
ATOM 2226 C C . VAL A 1 301 ? 0.417 11.961 2.625 1.00 96.38 301 VAL A C 1
ATOM 2228 O O . VAL A 1 301 ? 1.477 11.633 2.092 1.00 96.38 301 VAL A O 1
ATOM 2231 N N . ALA A 1 302 ? -0.729 11.307 2.403 1.00 97.00 302 ALA A N 1
ATOM 2232 C CA . ALA A 1 302 ? -0.807 10.133 1.530 1.00 97.00 302 ALA A CA 1
ATOM 2233 C C . ALA A 1 302 ? -0.310 10.441 0.104 1.00 97.00 302 ALA A C 1
ATOM 2235 O O . ALA A 1 302 ? 0.493 9.696 -0.455 1.00 97.00 302 ALA A O 1
ATOM 2236 N N . GLN A 1 303 ? -0.721 11.579 -0.464 1.00 96.00 303 GLN A N 1
ATOM 2237 C CA . GLN A 1 303 ? -0.287 12.027 -1.791 1.00 96.00 303 GLN A CA 1
ATOM 2238 C C . GLN A 1 303 ? 1.213 12.323 -1.858 1.00 96.00 303 GLN A C 1
ATOM 2240 O O . GLN A 1 303 ? 1.857 11.952 -2.836 1.00 96.00 303 GLN A O 1
ATOM 2245 N N . LYS A 1 304 ? 1.783 12.976 -0.837 1.00 96.62 304 LYS A N 1
ATOM 2246 C CA . LYS A 1 304 ? 3.225 13.257 -0.779 1.00 96.62 304 LYS A CA 1
ATOM 2247 C C . LYS A 1 304 ? 4.042 11.973 -0.714 1.00 96.62 304 LYS A C 1
ATOM 2249 O O . LYS A 1 304 ? 4.998 11.847 -1.467 1.00 96.62 304 LYS A O 1
ATOM 2254 N N . VAL A 1 305 ? 3.646 11.019 0.131 1.00 97.69 305 VAL A N 1
ATOM 2255 C CA . VAL A 1 305 ? 4.318 9.713 0.239 1.00 97.69 305 VAL A CA 1
ATOM 2256 C C . VAL A 1 305 ? 4.252 8.962 -1.087 1.00 97.69 305 VAL A C 1
ATOM 2258 O O . VAL A 1 305 ? 5.266 8.453 -1.556 1.00 97.69 305 VAL A O 1
ATOM 2261 N N . ALA A 1 306 ? 3.077 8.934 -1.719 1.00 97.06 306 ALA A N 1
ATOM 2262 C CA . ALA A 1 306 ? 2.906 8.283 -3.009 1.00 97.06 306 ALA A CA 1
ATOM 2263 C C . ALA A 1 306 ? 3.746 8.958 -4.107 1.00 97.06 306 ALA A C 1
ATOM 2265 O O . ALA A 1 306 ? 4.392 8.270 -4.890 1.00 97.06 306 ALA A O 1
ATOM 2266 N N . HIS A 1 307 ? 3.796 10.294 -4.151 1.00 95.69 307 HIS A N 1
ATOM 2267 C CA . HIS A 1 307 ? 4.662 11.017 -5.083 1.00 95.69 307 HIS A CA 1
ATOM 2268 C C . HIS A 1 307 ? 6.141 10.722 -4.850 1.00 95.69 307 HIS A C 1
ATOM 2270 O O . HIS A 1 307 ? 6.846 10.438 -5.814 1.00 95.69 307 HIS A O 1
ATOM 2276 N N . GLU A 1 308 ? 6.595 10.753 -3.597 1.00 95.62 308 GLU A N 1
ATOM 2277 C CA . GLU A 1 308 ? 7.984 10.464 -3.242 1.00 95.62 308 GLU A CA 1
ATOM 2278 C C . GLU A 1 308 ? 8.386 9.061 -3.708 1.00 95.62 308 GLU A C 1
ATOM 2280 O O . GLU A 1 308 ? 9.413 8.893 -4.364 1.00 95.62 308 GLU A O 1
ATOM 2285 N N . PHE A 1 309 ? 7.530 8.066 -3.457 1.00 97.12 309 PHE A N 1
ATOM 2286 C CA . PHE A 1 309 ? 7.752 6.699 -3.915 1.00 97.12 309 PHE A CA 1
ATOM 2287 C C . PHE A 1 309 ? 7.835 6.605 -5.443 1.00 97.12 309 PHE A C 1
ATOM 2289 O O . PHE A 1 309 ? 8.796 6.050 -5.974 1.00 97.12 309 PHE A O 1
ATOM 2296 N N . LEU A 1 310 ? 6.856 7.173 -6.158 1.00 95.25 310 LEU A N 1
ATOM 2297 C CA . LEU A 1 310 ? 6.810 7.134 -7.621 1.00 95.25 310 LEU A CA 1
ATOM 2298 C C . LEU A 1 310 ? 8.010 7.847 -8.261 1.00 95.25 310 LEU A C 1
ATOM 2300 O O . LEU A 1 310 ? 8.560 7.352 -9.242 1.00 95.25 310 LEU A O 1
ATOM 2304 N N . GLU A 1 311 ? 8.435 8.991 -7.719 1.00 93.44 311 GLU A N 1
ATOM 2305 C CA . GLU A 1 311 ? 9.594 9.725 -8.231 1.00 93.44 311 GLU A CA 1
ATOM 2306 C C . GLU A 1 311 ? 10.902 8.984 -7.966 1.00 93.44 311 GLU A C 1
ATOM 2308 O O . GLU A 1 311 ? 11.696 8.810 -8.890 1.00 93.44 311 GLU A O 1
ATOM 2313 N N . GLN A 1 312 ? 11.142 8.519 -6.736 1.00 94.38 312 GLN A N 1
ATOM 2314 C CA . GLN A 1 312 ? 12.370 7.787 -6.423 1.00 94.38 312 GLN A CA 1
ATOM 2315 C C . GLN A 1 312 ? 12.457 6.475 -7.210 1.00 94.38 312 GLN A C 1
ATOM 2317 O O . GLN A 1 312 ? 13.501 6.180 -7.798 1.00 94.38 312 GLN A O 1
ATOM 2322 N N . PHE A 1 313 ? 11.354 5.726 -7.297 1.00 94.75 313 PHE A N 1
ATOM 2323 C CA . PHE A 1 313 ? 11.324 4.502 -8.088 1.00 94.75 313 PHE A CA 1
ATOM 2324 C C . PHE A 1 313 ? 11.474 4.786 -9.584 1.00 94.75 313 PHE A C 1
ATOM 2326 O O . PHE A 1 313 ? 12.244 4.105 -10.254 1.00 94.75 313 PHE A O 1
ATOM 2333 N N . GLY A 1 314 ? 10.822 5.826 -10.112 1.00 91.88 314 GLY A N 1
ATOM 2334 C CA . GLY A 1 314 ? 10.988 6.233 -11.507 1.00 91.88 314 GLY A CA 1
ATOM 2335 C C . GLY A 1 314 ? 12.432 6.603 -11.852 1.00 91.88 314 GLY A C 1
ATOM 2336 O O . GLY A 1 314 ? 12.913 6.253 -12.929 1.00 91.88 314 GLY A O 1
ATOM 2337 N N . LYS A 1 315 ? 13.165 7.260 -10.939 1.00 90.38 315 LYS A N 1
ATOM 2338 C CA . LYS A 1 315 ? 14.594 7.574 -11.132 1.00 90.38 315 LYS A CA 1
ATOM 2339 C C . LYS A 1 315 ? 15.440 6.310 -11.174 1.00 90.38 315 LYS A C 1
ATOM 2341 O O . LYS A 1 315 ? 16.265 6.163 -12.077 1.00 90.38 315 LYS A O 1
ATOM 2346 N N . ALA A 1 316 ? 15.219 5.403 -10.221 1.00 90.31 316 ALA A N 1
ATOM 2347 C CA . ALA A 1 316 ? 15.912 4.120 -10.166 1.00 90.31 316 ALA A CA 1
ATOM 2348 C C . ALA A 1 316 ? 15.652 3.301 -11.439 1.00 90.31 316 ALA A C 1
ATOM 2350 O O . ALA A 1 316 ? 16.593 2.831 -12.077 1.00 90.31 316 ALA A O 1
ATOM 2351 N N . TRP A 1 317 ? 14.385 3.226 -11.858 1.00 90.50 317 TRP A N 1
ATOM 2352 C CA . TRP A 1 317 ? 13.971 2.580 -13.097 1.00 90.50 317 TRP A CA 1
ATOM 2353 C C . TRP A 1 317 ? 14.660 3.193 -14.312 1.00 90.50 317 TRP A C 1
ATOM 2355 O O . TRP A 1 317 ? 15.282 2.476 -15.083 1.00 90.50 317 TRP A O 1
ATOM 2365 N N . SER A 1 318 ? 14.578 4.515 -14.476 1.00 87.94 318 SER A N 1
ATOM 2366 C CA . SER A 1 318 ? 15.151 5.218 -15.629 1.00 87.94 318 SER A CA 1
ATOM 2367 C C . SER A 1 318 ? 16.664 5.036 -15.716 1.00 87.94 318 SER A C 1
ATOM 2369 O O . SER A 1 318 ? 17.198 4.848 -16.804 1.00 87.94 318 SER A O 1
ATOM 2371 N N . THR A 1 319 ? 17.351 5.038 -14.573 1.00 87.12 319 THR A N 1
ATOM 2372 C CA . THR A 1 319 ? 18.800 4.799 -14.506 1.00 87.12 319 THR A CA 1
ATOM 2373 C C . THR A 1 319 ? 19.148 3.385 -14.963 1.00 87.12 319 THR A C 1
ATOM 2375 O O . THR A 1 319 ? 20.008 3.206 -15.823 1.00 87.12 319 THR A O 1
ATOM 2378 N N . ALA A 1 320 ? 18.450 2.379 -14.432 1.00 86.50 320 ALA A N 1
ATOM 2379 C CA . ALA A 1 320 ? 18.675 0.987 -14.806 1.00 86.50 320 ALA A CA 1
ATOM 2380 C C . ALA A 1 320 ? 18.295 0.714 -16.270 1.00 86.50 320 ALA A C 1
ATOM 2382 O O . ALA A 1 320 ? 19.019 0.025 -16.984 1.00 86.50 320 ALA A O 1
ATOM 2383 N N . ALA A 1 321 ? 17.191 1.300 -16.736 1.00 85.31 321 ALA A N 1
ATOM 2384 C CA . ALA A 1 321 ? 16.741 1.207 -18.117 1.00 85.31 321 ALA A CA 1
ATOM 2385 C C . ALA A 1 321 ? 17.739 1.848 -19.088 1.00 85.31 321 ALA A C 1
ATOM 2387 O O . ALA A 1 321 ? 18.007 1.262 -20.128 1.00 85.31 321 ALA A O 1
ATOM 2388 N N . ALA A 1 322 ? 18.326 3.001 -18.753 1.00 82.62 322 ALA A N 1
ATOM 2389 C CA . ALA A 1 322 ? 19.358 3.635 -19.574 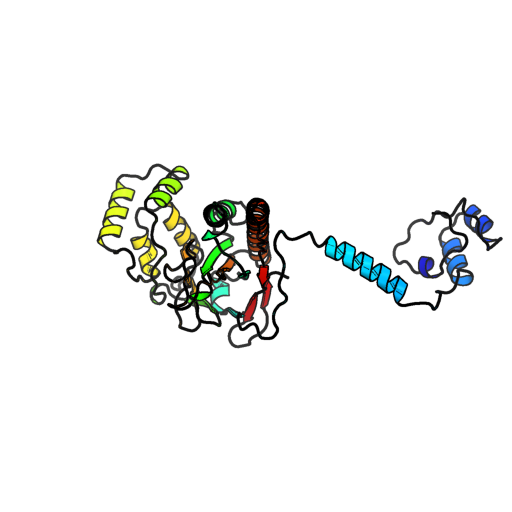1.00 82.62 322 ALA A CA 1
ATOM 2390 C C . ALA A 1 322 ? 20.621 2.765 -19.675 1.00 82.62 322 ALA A C 1
ATOM 2392 O O . ALA A 1 322 ? 21.128 2.559 -20.775 1.00 82.62 322 ALA A O 1
ATOM 2393 N N . ALA A 1 323 ? 21.071 2.188 -18.555 1.00 79.19 323 A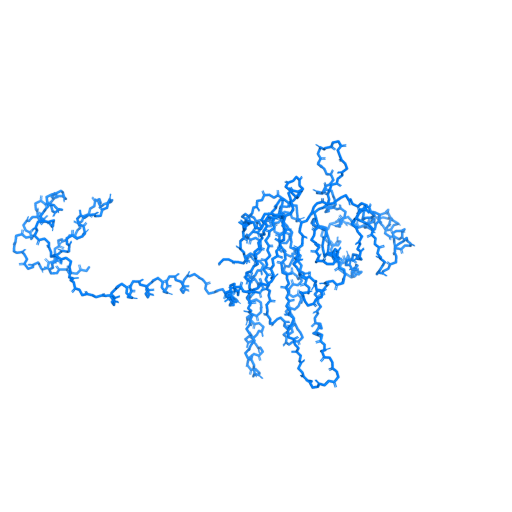LA A N 1
ATOM 2394 C CA . ALA A 1 323 ? 22.201 1.257 -18.540 1.00 79.19 323 ALA A CA 1
ATOM 2395 C C . ALA A 1 323 ? 21.927 -0.014 -19.370 1.00 79.19 323 ALA A C 1
ATOM 2397 O O . ALA A 1 323 ? 22.829 -0.542 -20.013 1.00 79.19 323 ALA A O 1
ATOM 2398 N N . ALA A 1 324 ? 20.679 -0.493 -19.393 1.00 75.50 324 ALA A N 1
ATOM 2399 C CA . ALA A 1 324 ? 20.268 -1.625 -20.222 1.00 75.50 324 ALA A CA 1
ATOM 2400 C C . ALA A 1 324 ? 20.046 -1.248 -21.703 1.00 75.50 324 ALA A C 1
ATOM 2402 O O . ALA A 1 324 ? 20.255 -2.079 -22.584 1.00 75.50 324 ALA A O 1
ATOM 2403 N N . ALA A 1 325 ? 19.641 -0.010 -22.005 1.00 68.94 325 ALA A N 1
ATOM 2404 C CA . ALA A 1 325 ? 19.351 0.456 -23.362 1.00 68.94 325 ALA A CA 1
ATOM 2405 C C . ALA A 1 325 ? 20.604 0.564 -24.242 1.00 68.94 325 ALA A C 1
ATOM 2407 O O . ALA A 1 325 ? 20.506 0.356 -25.453 1.00 68.94 325 ALA A O 1
ATOM 2408 N N . GLU A 1 326 ? 21.783 0.782 -23.649 1.00 59.72 326 GLU A N 1
ATOM 2409 C CA . GLU A 1 326 ? 23.077 0.640 -24.337 1.00 59.72 326 GLU A CA 1
ATOM 2410 C C . GLU A 1 326 ? 23.280 -0.776 -24.926 1.00 59.72 326 GLU A C 1
ATOM 2412 O O . GLU A 1 326 ? 24.073 -0.951 -25.849 1.00 59.72 326 GLU A O 1
ATOM 2417 N N . ALA A 1 327 ? 22.501 -1.769 -24.468 1.00 54.41 327 ALA A N 1
ATOM 2418 C CA . ALA A 1 327 ? 22.455 -3.138 -24.983 1.00 54.41 327 ALA A CA 1
ATOM 2419 C C . ALA A 1 327 ? 21.254 -3.443 -25.916 1.00 54.41 327 ALA A C 1
ATOM 2421 O O . ALA A 1 327 ? 21.084 -4.594 -26.321 1.00 54.41 327 ALA A O 1
ATOM 2422 N N . GLY A 1 328 ? 20.445 -2.443 -26.305 1.00 44.88 328 GLY A N 1
ATOM 2423 C CA . GLY A 1 328 ? 19.458 -2.567 -27.393 1.00 44.88 328 GLY A CA 1
ATOM 2424 C C . GLY A 1 328 ? 17.979 -2.732 -27.006 1.00 44.88 328 GLY A C 1
ATOM 2425 O O . GLY A 1 328 ? 17.279 -3.528 -27.632 1.00 44.88 328 GLY A O 1
ATOM 2426 N N . GLY A 1 329 ? 17.456 -1.959 -26.044 1.00 53.53 329 GLY A N 1
ATOM 2427 C CA . GLY A 1 329 ? 16.008 -1.903 -25.775 1.00 53.53 329 GLY A CA 1
ATOM 2428 C C . GLY A 1 329 ? 15.559 -0.702 -24.933 1.00 53.53 329 GLY A C 1
ATOM 2429 O O . GLY A 1 329 ? 16.136 -0.429 -23.886 1.00 53.53 329 GLY A O 1
ATOM 2430 N N . GLU A 1 330 ? 14.510 0.008 -25.363 1.00 59.59 330 GLU A N 1
ATOM 2431 C CA . GLU A 1 330 ? 13.930 1.142 -24.625 1.00 59.59 330 GLU A CA 1
ATOM 2432 C C . GLU A 1 330 ? 12.852 0.645 -23.638 1.00 59.59 330 GLU A C 1
ATOM 2434 O O . GLU A 1 330 ? 11.793 0.160 -24.038 1.00 59.59 330 GLU A O 1
ATOM 2439 N N . GLN A 1 331 ? 13.122 0.740 -22.332 1.00 70.06 331 GLN A N 1
ATOM 2440 C CA . GLN A 1 331 ? 12.213 0.328 -21.250 1.00 70.06 331 GLN A CA 1
ATOM 2441 C C . GLN A 1 331 ? 11.638 1.569 -20.550 1.00 70.06 331 GLN A C 1
ATOM 2443 O O . GLN A 1 331 ? 12.322 2.214 -19.757 1.00 70.06 331 GLN A O 1
ATOM 2448 N N . GLN A 1 332 ? 10.372 1.913 -20.807 1.00 75.56 332 GLN A N 1
ATOM 2449 C CA . GLN A 1 332 ? 9.732 3.097 -20.218 1.00 75.56 332 GLN A CA 1
ATOM 2450 C C . GLN A 1 332 ? 8.732 2.731 -19.113 1.00 75.56 332 GLN A C 1
ATOM 2452 O O . GLN A 1 332 ? 7.734 2.059 -19.375 1.00 75.56 332 GLN A O 1
ATOM 2457 N N . LEU A 1 333 ? 8.941 3.262 -17.901 1.00 85.75 333 LEU A N 1
ATOM 2458 C CA . LEU A 1 333 ? 7.975 3.160 -16.805 1.00 85.75 333 LEU A CA 1
ATOM 2459 C C . LEU A 1 333 ? 6.796 4.103 -17.041 1.00 85.75 333 LEU A C 1
ATOM 2461 O O . LEU A 1 333 ? 6.968 5.302 -17.295 1.00 85.75 333 LEU A O 1
ATOM 2465 N N . GLN A 1 334 ? 5.589 3.559 -16.929 1.00 88.75 334 GLN A N 1
ATOM 2466 C CA . GLN A 1 334 ? 4.356 4.310 -17.112 1.00 88.75 334 GLN A CA 1
ATOM 2467 C C . GLN A 1 334 ? 3.487 4.231 -15.865 1.00 88.75 334 GLN A C 1
ATOM 2469 O O . GLN A 1 334 ? 3.421 3.186 -15.226 1.00 88.75 334 GLN A O 1
ATOM 2474 N N . VAL A 1 335 ? 2.812 5.327 -15.522 1.00 90.56 335 VAL A N 1
ATOM 2475 C CA . VAL A 1 335 ? 1.961 5.389 -14.330 1.00 90.56 335 VAL A CA 1
ATOM 2476 C C . VAL A 1 335 ? 0.562 5.836 -14.695 1.00 90.56 335 VAL A C 1
ATOM 2478 O O . VAL A 1 335 ? 0.400 6.884 -15.319 1.00 90.56 335 VAL A O 1
ATOM 2481 N N . SER A 1 336 ? -0.436 5.057 -14.288 1.00 89.19 336 SER A N 1
ATOM 2482 C CA . SER A 1 336 ? -1.841 5.405 -14.477 1.00 89.19 336 SER A CA 1
ATOM 2483 C C . SER A 1 336 ? -2.477 5.897 -13.178 1.00 89.19 336 SER A C 1
ATOM 2485 O O . SER A 1 336 ? -2.200 5.352 -12.101 1.00 89.19 336 SER A O 1
ATOM 2487 N N . PRO A 1 337 ? -3.350 6.908 -13.278 1.00 89.88 337 PRO A N 1
ATOM 2488 C CA . PRO A 1 337 ? -4.162 7.379 -12.171 1.00 89.88 337 PRO A CA 1
ATOM 2489 C C . PRO A 1 337 ? -5.250 6.388 -11.756 1.00 89.88 337 PRO A C 1
ATOM 2491 O O . PRO A 1 337 ? -5.851 5.727 -12.598 1.00 89.88 337 PRO A O 1
ATOM 2494 N N . VAL A 1 338 ? -5.552 6.356 -10.458 1.00 91.31 338 VAL A N 1
ATOM 2495 C CA . VAL A 1 338 ? -6.649 5.583 -9.865 1.00 91.31 338 VAL A CA 1
ATOM 2496 C C . VAL A 1 338 ? -7.648 6.535 -9.218 1.00 91.31 338 VAL A C 1
ATOM 2498 O O . VAL A 1 338 ? -7.267 7.514 -8.563 1.00 91.31 338 VAL A O 1
ATOM 2501 N N . ARG A 1 339 ? -8.944 6.260 -9.400 1.00 91.12 339 ARG A N 1
ATOM 2502 C CA . ARG A 1 339 ? -10.024 7.042 -8.787 1.00 91.12 339 ARG A CA 1
ATOM 2503 C C . ARG A 1 339 ? -10.434 6.406 -7.464 1.00 91.12 339 ARG A C 1
ATOM 2505 O O . ARG A 1 339 ? -10.697 5.209 -7.388 1.00 91.12 339 ARG A O 1
ATOM 2512 N N . MET A 1 340 ? -10.510 7.229 -6.426 1.00 93.25 340 MET A N 1
ATOM 2513 C CA . MET A 1 340 ? -11.088 6.844 -5.142 1.00 93.25 340 MET A CA 1
ATOM 2514 C C . MET A 1 340 ? -12.538 7.315 -5.132 1.00 93.25 340 MET A C 1
ATOM 2516 O O . MET A 1 340 ? -12.791 8.522 -5.186 1.00 93.25 340 MET A O 1
ATOM 2520 N N . LEU A 1 341 ? -13.489 6.389 -5.077 1.00 91.44 341 LEU A N 1
ATOM 2521 C CA . LEU A 1 341 ? -14.923 6.671 -5.110 1.00 91.44 341 LEU A CA 1
ATOM 2522 C C . LEU A 1 341 ? -15.537 6.443 -3.731 1.00 91.44 341 LEU A C 1
ATOM 2524 O O . LEU A 1 341 ? -15.135 5.538 -3.011 1.00 91.44 341 LEU A O 1
ATOM 2528 N N . THR A 1 342 ? -16.522 7.240 -3.339 1.00 90.38 342 THR A N 1
ATOM 2529 C CA . THR A 1 342 ? -17.320 6.949 -2.142 1.00 90.38 342 THR A CA 1
ATOM 2530 C C . THR A 1 342 ? -18.183 5.717 -2.402 1.00 90.38 342 THR A C 1
ATOM 2532 O O . THR A 1 342 ? -18.931 5.689 -3.383 1.00 90.38 342 THR A O 1
ATOM 2535 N N . PHE A 1 343 ? -18.107 4.715 -1.523 1.00 90.81 343 PHE A N 1
ATOM 2536 C CA . PHE A 1 343 ? -18.950 3.524 -1.624 1.00 90.81 343 PHE A CA 1
ATOM 2537 C C . PHE A 1 343 ? -20.445 3.896 -1.620 1.00 90.81 343 PHE A C 1
ATOM 2539 O O . PHE A 1 343 ? -20.874 4.818 -0.925 1.00 90.81 343 PHE A O 1
ATOM 2546 N N . GLY A 1 344 ? -21.240 3.199 -2.432 1.00 87.56 344 GLY A N 1
ATOM 2547 C CA . GLY A 1 344 ? -22.679 3.429 -2.588 1.00 87.56 344 GLY A CA 1
ATOM 2548 C C . GLY A 1 344 ? -23.049 4.595 -3.513 1.00 87.56 344 GLY A C 1
ATOM 2549 O O . GLY A 1 344 ? -23.919 4.425 -4.360 1.00 87.56 344 GLY A O 1
ATOM 2550 N N . THR A 1 345 ? -22.395 5.760 -3.403 1.00 86.50 345 THR A N 1
ATOM 2551 C CA . THR A 1 345 ? -22.732 6.934 -4.242 1.00 86.50 345 THR A CA 1
ATOM 2552 C C . THR A 1 345 ? -21.907 7.046 -5.522 1.00 86.50 345 THR A C 1
ATOM 2554 O O . THR A 1 345 ? -22.319 7.741 -6.447 1.00 86.50 345 THR A O 1
ATOM 2557 N N . GLY A 1 346 ? -20.719 6.433 -5.573 1.00 84.31 346 GLY A N 1
ATOM 2558 C CA . GLY A 1 346 ? -19.798 6.549 -6.708 1.00 84.31 346 GLY A CA 1
ATOM 2559 C C . GLY A 1 346 ? -19.165 7.938 -6.865 1.00 84.31 346 GLY A C 1
ATOM 2560 O O . GLY A 1 346 ? -18.482 8.198 -7.853 1.00 84.31 346 GLY A O 1
ATOM 2561 N N . HIS A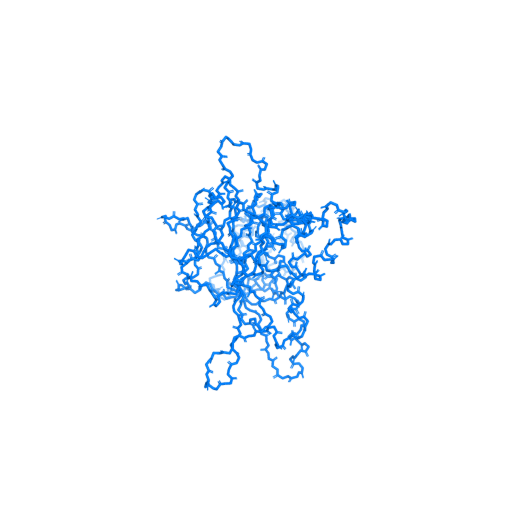 1 347 ? -19.366 8.854 -5.908 1.00 85.19 347 HIS A N 1
ATOM 2562 C CA . HIS A 1 347 ? -18.785 10.196 -5.972 1.00 85.19 347 HIS A CA 1
ATOM 2563 C C . HIS A 1 347 ? -17.258 10.131 -5.902 1.00 85.19 347 HIS A C 1
ATOM 2565 O O . HIS A 1 347 ? -16.700 9.549 -4.972 1.00 85.19 347 HIS A O 1
ATOM 2571 N N . VAL A 1 348 ? -16.580 10.793 -6.840 1.00 87.00 348 VAL A N 1
ATOM 2572 C CA . VAL A 1 348 ? -15.115 10.870 -6.861 1.00 87.00 348 VAL A CA 1
ATOM 2573 C C . VAL A 1 348 ? -14.620 11.676 -5.657 1.00 87.00 348 VAL A C 1
ATOM 2575 O O . VAL A 1 348 ? -14.863 12.878 -5.560 1.00 87.00 348 VAL A O 1
ATOM 2578 N N . ARG A 1 349 ? -13.895 11.021 -4.746 1.00 85.88 349 ARG A N 1
ATOM 2579 C CA . ARG A 1 349 ? -13.224 11.657 -3.599 1.00 85.88 349 ARG A CA 1
ATOM 2580 C C . ARG A 1 349 ? -11.876 12.236 -4.001 1.00 85.88 349 ARG A C 1
ATOM 2582 O O . ARG A 1 349 ? -11.533 13.352 -3.620 1.00 85.88 349 ARG A O 1
ATOM 2589 N N . SER A 1 350 ? -11.102 11.473 -4.762 1.00 88.19 350 SER A N 1
ATOM 2590 C CA . SER A 1 350 ? -9.784 11.876 -5.242 1.00 88.19 350 SER A CA 1
ATOM 2591 C C . SER A 1 350 ? -9.395 11.075 -6.484 1.00 88.19 350 SER A C 1
ATOM 2593 O O . SER A 1 350 ? -9.977 10.038 -6.793 1.00 88.19 350 SER A O 1
ATOM 2595 N N . ILE A 1 351 ? -8.415 11.600 -7.214 1.00 89.31 351 ILE A N 1
ATOM 2596 C CA . ILE A 1 351 ? -7.754 10.938 -8.339 1.00 89.31 351 ILE A CA 1
ATOM 2597 C C . ILE A 1 351 ? -6.266 11.163 -8.117 1.00 89.31 351 ILE A C 1
ATOM 2599 O O . ILE A 1 351 ? -5.880 12.298 -7.807 1.00 89.31 351 ILE A O 1
ATOM 2603 N N . PHE A 1 352 ? -5.465 10.109 -8.227 1.00 88.88 352 PHE A N 1
ATOM 2604 C CA . PHE A 1 352 ? -4.021 10.171 -8.038 1.00 88.88 352 PHE A CA 1
ATOM 2605 C C . PHE A 1 352 ? -3.296 9.171 -8.955 1.00 88.88 352 PHE A C 1
ATOM 2607 O O . PHE A 1 352 ? -3.799 8.064 -9.096 1.00 88.88 352 PHE A O 1
ATOM 2614 N N . PRO A 1 353 ? -2.114 9.508 -9.513 1.00 85.56 353 PRO A N 1
ATOM 2615 C CA . PRO A 1 353 ? -1.547 10.861 -9.600 1.00 85.56 353 PRO A CA 1
ATOM 2616 C C . PRO A 1 353 ? -2.425 11.812 -10.433 1.00 85.56 353 PRO A C 1
ATOM 2618 O O . PRO A 1 353 ? -3.320 11.373 -11.147 1.00 85.56 353 PRO A O 1
ATOM 2621 N N . ARG A 1 354 ? -2.207 13.125 -10.301 1.00 70.81 354 ARG A N 1
ATOM 2622 C CA . ARG A 1 354 ? -2.868 14.149 -11.131 1.00 70.81 354 ARG A CA 1
ATOM 2623 C C . ARG A 1 354 ? -1.951 14.705 -12.210 1.00 70.81 354 ARG A C 1
ATOM 2625 O O . ARG A 1 354 ? -0.706 14.729 -12.001 1.00 70.81 354 ARG A O 1
#

Radius of gyration: 28.99 Å; chains: 1; bounding box: 46×89×61 Å

Sequence (354 aa):
MRFAAVCGELASAPKLKSLQLEGNPFDDKKMPKVLKEGRLKNIITHIKKHGAPPSKESEAEVAAAMSKLALAAAAAAARSYKLRPVEKDSQLDVHVHPEVKGVRPHLVCAVLHGVNFAALPGVYETFIALQTSIHESPLCNKRAAAAIGTHDLGKLQLPLQYEALPPADVKFVPLARDKDAAAAAAGAGGEATAEDAAAAAAAASRFQPGQEVTADQLPQYFAGDRSMLKYLSYIQDRPSKAAPLYAVLRDSAQAVLSVSPVINAEHCRVTPATQQLGALQGAIEAQKVLVEVSSSDSLEVAQKVAHEFLEQFGKAWSTAAAAAAEAGGEQQLQVSPVRMLTFGTGHVRSIFPR

Secondary structure (DSSP, 8-state):
---SS-BGGGGG-TT------TT---SSTTHHHHHHT--HHHHHHHHHHHSBPPP---HHHHHHHHHHHHHHHHSS---SSEEPP--TT---EEEE-GGGGGT--EEEEEEEEEE-GGGSTTHHHHHHHHHHHHHHSTTTTTTTSEEEEEEEGGG-PSSEEEEEE-GGG-EE-BPPP-HHHHHHHHTTS-PPPHHHHHHHHHHHHHS-TT--EEGGGHHHHTTT-HHHHHHHHHHH----SSPPPEEEEE-TT--EEEEETTEEBSTT---SSPPB-SSSS--BPPEEEEEEEEESS-HHHHHHHHHHHHHHHHHHHHHHHHHHHTTS-----EEEEEEEEETTT--EEEEE--

Foldseek 3Di:
DADQFAALCVLVDPDDDDDDHPPHNYPPPCLNVQVVVPDPVSNSVCCNVPGDYPDPDDCVVVVVVVVVVVVVVVVVPPFLAAEDEADPPPLAAEAEEPQCLLFFRAKFKKKKFLAQLLLFPPLVVVLVVLQVVLCVDPLCPVVLFKHKDKFFPVLFADDKYKDWAFQQVAKAQFADDPVVVLVVVVVVPDDQDPQLVVLQVQLCVVDPHRDIDGRVCVCSNCRSRPSQVVQVVSQVPDPDPDHTIWTFMAGPVRHTQDTPPHTGGNSGDDDNDADDDDDDDDDRGHTMMMMMMIGRHDNVSSQVSVSSSSRSSSNSVSVSQVVSCVVPDRRGIYMYKYFHAHPPPRHTPDIPPD

pLDDT: mean 77.91, std 19.03, range [34.75, 98.5]